Protein AF-A0A9Q9XVZ5-F1 (afdb_monomer)

Sequence (344 aa):
MHCVLFHRQALHPLDPSRLFGWQSANTTGGSEASSEPPHFSSSQLVSKFAVVENLDFLYYLSHGRPAFAFGVFLTQQLLDCSNVKLQVSLAADQAYSLGLLNFSSVCVSAACVCFCELLGVCSLKLRVDLCVLNLVLRLWTQTCEDHRDAASLRQTLVEKAGKLVSGEKRSAQELLVHLEAAVRDALEKKGVCRSSYEAAQEWALPVQFCHLHALPLSPAFPQDCARDGQWLNFLLFVQLHNYPLQQVRSLAASFCPALQSHISLAFQDLHPEQLPSGSGGSRELPLTPPPDHESPEPPRELFQVLLESQEKPSPWRFLLSEAVRQRSPALSVLAACHQVCAPT

Mean predicted aligned error: 14.7 Å

Organism: Cyprinus carpio (NCBI:txid7962)

pLDDT: mean 80.64, std 19.63, range [28.28, 98.75]

Nearest PDB structures (foldseek):
  8rtc-assembly2_B  TM=2.322E-01  e=5.252E+00  Bacillus phage phi3T
  8rsv-assembly1_A  TM=1.958E-01  e=4.422E+00  Bacillus phage phi3T

Foldseek 3Di:
DWDFDADDDDDDPDDVLQPPLLDPPPPSHDPPRDVDDDDRPDPVCCVVTGDGDDPALLVCLLVLRLVSSLVRCCVPPPPPDPDLPVSLVVLLLSLLLQLLLPLVDPSSVVSSLVNCVVSVHHCLLSVLSSVLLVLLLVVVVVPDPDPVCSVVSSVVSSVLSNCVSVLPLVSLVVSLVSSVVSLVVVCVVVVHQLQDPVVLVSLVSSQSSCVSSVHQGDLRNLLSCQQVVVVVSNVCSCVVSVHDLVSSLVSLVSHDPVLSVLVVVLSVVPPPDDPPDDDDDDDDDDDDDDDDDPDLDPLDDPVVQQVVLVVDPQSLVSLCVSCVSNVRSVSNSVSVSSVVPDDD

Radius of gyration: 32.83 Å; Cα contacts (8 Å, |Δi|>4): 329; chains: 1; bounding box: 89×82×77 Å

InterPro domains:
  IPR028103 Spatacsin [PTHR13650] (9-343)

Secondary structure (DSSP, 8-state):
-----------S---GGGSSTT-TT-TT--TT--SSPP-TT-HHHHHHH-------HHHHHHTT-HHHHHHHHIIIIITT-S-HHHHHHHHHHHHHHHHHHTTT-HHHHHHHHHHHHHTT---HHHHHHHHHHHHHHHHHHHH-S-GGGHHHHHHHHHHHHHHHHTT-HHHHHHHHHHHHHHHHHHHHHHT--TTSHHHHHHHHHHHHHHHHTTPPPP-HHHHHHHHTT-HHHHHHHHHHTT--HHHHHHHHTTS-HHHHHHHHHHTTTT----PPP-----------PPP---PPPPPPPHHHHHHHHHTSSSHHHHHHHHHHHTT-HHHHHHHHHHHHSS--

Structure (mmCIF, N/CA/C/O backbone):
data_AF-A0A9Q9XVZ5-F1
#
_entry.id   AF-A0A9Q9XVZ5-F1
#
loop_
_atom_site.group_PDB
_atom_site.id
_atom_site.type_symbol
_atom_site.label_atom_id
_atom_site.label_alt_id
_atom_site.label_comp_id
_atom_site.label_asym_id
_atom_site.label_entity_id
_atom_site.label_seq_id
_atom_site.pdbx_PDB_ins_code
_atom_site.Cartn_x
_atom_site.Cartn_y
_atom_site.Cartn_z
_atom_site.occupancy
_atom_site.B_iso_or_equiv
_atom_site.auth_seq_id
_atom_site.auth_comp_id
_atom_site.auth_asym_id
_atom_site.auth_atom_id
_atom_site.pdbx_PDB_model_num
ATOM 1 N N . MET A 1 1 ? 19.101 2.301 -29.505 1.00 34.56 1 MET A N 1
ATOM 2 C CA . MET A 1 1 ? 19.033 3.488 -30.391 1.00 34.56 1 MET A CA 1
ATOM 3 C C . MET A 1 1 ? 19.874 4.568 -29.726 1.00 34.56 1 MET A C 1
ATOM 5 O O . MET A 1 1 ? 19.654 4.806 -28.551 1.00 34.56 1 MET A O 1
ATOM 9 N N . HIS A 1 2 ? 20.879 5.133 -30.394 1.00 34.34 2 HIS A N 1
ATOM 10 C CA . HIS A 1 2 ? 21.761 6.138 -29.786 1.00 34.34 2 HIS A CA 1
ATOM 11 C C . HIS A 1 2 ? 21.202 7.539 -30.063 1.00 34.34 2 HIS A C 1
ATOM 13 O O . HIS A 1 2 ? 21.141 7.946 -31.221 1.00 34.34 2 HIS A O 1
ATOM 19 N N . CYS A 1 3 ? 20.790 8.265 -29.025 1.00 33.59 3 CYS A N 1
ATOM 20 C CA . CYS A 1 3 ? 20.497 9.696 -29.119 1.00 33.59 3 CYS A CA 1
ATOM 21 C C . CYS A 1 3 ? 21.722 10.476 -28.636 1.00 33.59 3 CYS A C 1
ATOM 23 O O . CYS A 1 3 ? 22.240 10.194 -27.563 1.00 33.59 3 CYS A O 1
ATOM 25 N N . VAL A 1 4 ? 22.188 11.443 -29.428 1.00 35.41 4 VAL A N 1
ATOM 26 C CA . VAL A 1 4 ? 23.343 12.289 -29.096 1.00 35.41 4 VAL A CA 1
ATOM 27 C C . VAL A 1 4 ? 22.848 13.721 -28.899 1.00 35.41 4 VAL A C 1
ATOM 29 O O . VAL A 1 4 ? 22.375 14.346 -29.845 1.00 35.41 4 VAL A O 1
ATOM 32 N N . LEU A 1 5 ? 22.960 14.246 -27.678 1.00 41.44 5 LEU A N 1
ATOM 33 C CA . LEU A 1 5 ? 22.705 15.652 -27.340 1.00 41.44 5 LEU A CA 1
ATOM 34 C C . LEU A 1 5 ? 24.023 16.310 -26.907 1.00 41.44 5 LEU A C 1
ATOM 36 O O . LEU A 1 5 ? 24.718 15.783 -26.043 1.00 41.44 5 LEU A O 1
ATOM 40 N N . PHE A 1 6 ? 24.366 17.462 -27.494 1.00 43.41 6 PHE A N 1
ATOM 41 C CA . PHE A 1 6 ? 25.546 18.255 -27.120 1.00 43.41 6 PHE A CA 1
ATOM 42 C C . PHE A 1 6 ? 25.147 19.451 -26.250 1.00 43.41 6 PHE A C 1
ATOM 44 O O . PHE A 1 6 ? 24.333 20.277 -26.664 1.00 43.41 6 PHE A O 1
ATOM 51 N N . HIS A 1 7 ? 25.770 19.595 -25.077 1.00 44.41 7 HIS A N 1
ATOM 52 C CA . HIS A 1 7 ? 25.641 20.779 -24.224 1.00 44.41 7 HIS A CA 1
ATOM 53 C C . HIS A 1 7 ? 26.878 21.683 -24.384 1.00 44.41 7 HIS A C 1
ATOM 55 O O . HIS A 1 7 ? 28.005 21.239 -24.170 1.00 44.41 7 HIS A O 1
ATOM 61 N N . ARG A 1 8 ? 26.698 22.958 -24.767 1.00 43.09 8 ARG A N 1
ATOM 62 C CA . ARG A 1 8 ? 27.796 23.946 -24.823 1.00 43.09 8 ARG A CA 1
ATOM 63 C C . ARG A 1 8 ? 28.115 24.443 -23.410 1.00 43.09 8 ARG A C 1
ATOM 65 O O . ARG A 1 8 ? 27.522 25.418 -22.960 1.00 43.09 8 ARG A O 1
ATOM 72 N N . GLN A 1 9 ? 29.075 23.821 -22.729 1.00 46.94 9 GLN A N 1
ATOM 73 C CA . GLN A 1 9 ? 29.712 24.440 -21.562 1.00 46.94 9 GLN A CA 1
ATOM 74 C C . GLN A 1 9 ? 30.660 25.556 -22.023 1.00 46.94 9 GLN A C 1
ATOM 76 O O . GLN A 1 9 ? 31.608 25.323 -22.770 1.00 46.94 9 GLN A O 1
ATOM 81 N N . ALA A 1 10 ? 30.384 26.787 -21.595 1.00 51.34 10 ALA A N 1
ATOM 82 C CA . ALA A 1 10 ? 31.221 27.954 -21.841 1.00 51.34 10 ALA A CA 1
ATOM 83 C C . ALA A 1 10 ? 32.251 28.110 -20.714 1.00 51.34 10 ALA A C 1
ATOM 85 O O . ALA A 1 10 ? 31.971 28.788 -19.734 1.00 51.34 10 ALA A O 1
ATOM 86 N N . LEU A 1 11 ? 33.430 27.492 -20.833 1.00 51.72 11 LEU A N 1
ATOM 87 C CA . LEU A 1 11 ? 34.546 27.717 -19.903 1.00 51.72 11 LEU A CA 1
ATOM 88 C C . LEU A 1 11 ? 35.890 27.591 -20.635 1.00 51.72 11 LEU A C 1
ATOM 90 O O . LEU A 1 11 ? 36.413 26.494 -20.757 1.00 51.72 11 LEU A O 1
ATOM 94 N N . HIS A 1 12 ? 36.391 28.710 -21.169 1.00 52.91 12 HIS A N 1
ATOM 95 C CA . HIS A 1 12 ? 37.796 29.094 -21.429 1.00 52.91 12 HIS A CA 1
ATOM 96 C C . HIS A 1 12 ? 37.781 30.432 -22.205 1.00 52.91 12 HIS A C 1
ATOM 98 O O . HIS A 1 12 ? 36.761 30.729 -22.837 1.00 52.91 12 HIS A O 1
ATOM 104 N N . PRO A 1 13 ? 38.837 31.277 -22.158 1.00 60.66 13 PRO A N 1
ATOM 105 C CA . PRO A 1 13 ? 38.887 32.472 -22.998 1.00 60.66 13 PRO A CA 1
ATOM 106 C C . PRO A 1 13 ? 38.667 32.064 -24.457 1.00 60.66 13 PRO A C 1
ATOM 108 O O . PRO A 1 13 ? 39.254 31.092 -24.933 1.00 60.66 13 PRO A O 1
ATOM 111 N N . LEU A 1 14 ? 37.741 32.760 -25.117 1.00 61.66 14 LEU A N 1
ATOM 112 C CA . LEU A 1 14 ? 37.295 32.445 -26.466 1.00 61.66 14 LEU A CA 1
ATOM 113 C C . LEU A 1 14 ? 38.500 32.550 -27.410 1.00 61.66 14 LEU A C 1
ATOM 115 O O . LEU A 1 14 ? 38.965 33.652 -27.679 1.00 61.66 14 LEU A O 1
ATOM 119 N N . ASP A 1 15 ? 39.026 31.417 -27.869 1.00 62.81 15 ASP A N 1
ATOM 120 C CA . ASP A 1 15 ? 40.126 31.373 -28.831 1.00 62.81 15 ASP A CA 1
ATOM 121 C C . ASP A 1 15 ? 39.545 31.427 -30.257 1.00 62.81 15 ASP A C 1
ATOM 123 O O . ASP A 1 15 ? 38.990 30.425 -30.729 1.00 62.81 15 ASP A O 1
ATOM 127 N N . PRO A 1 16 ? 39.618 32.579 -30.954 1.00 63.50 16 PRO A N 1
ATOM 128 C CA . PRO A 1 16 ? 39.016 32.738 -32.274 1.00 63.50 16 PRO A CA 1
ATOM 129 C C . PRO A 1 16 ? 39.698 31.871 -33.339 1.00 63.50 16 PRO A C 1
ATOM 131 O O . PRO A 1 16 ? 39.051 31.528 -34.324 1.00 63.50 16 PRO A O 1
ATOM 134 N N . SER A 1 17 ? 40.948 31.441 -33.116 1.00 64.12 17 SER A N 1
ATOM 135 C CA . SER A 1 17 ? 41.685 30.572 -34.046 1.00 64.12 17 SER A CA 1
ATOM 136 C C . SER A 1 17 ? 41.095 29.158 -34.152 1.00 64.12 17 SER A C 1
ATOM 138 O O . SER A 1 17 ? 41.354 28.436 -35.114 1.00 64.12 17 SER A O 1
ATOM 140 N N . ARG A 1 18 ? 40.258 28.759 -33.182 1.00 64.62 18 ARG A N 1
ATOM 141 C CA . ARG A 1 18 ? 39.570 27.456 -33.138 1.00 64.62 18 ARG A CA 1
ATOM 142 C C . ARG A 1 18 ? 38.124 27.510 -33.633 1.00 64.62 18 ARG A C 1
ATOM 144 O O . ARG A 1 18 ? 37.468 26.472 -33.725 1.00 64.62 18 ARG A O 1
ATOM 151 N N . LEU A 1 19 ? 37.606 28.700 -33.933 1.00 66.31 19 LEU A N 1
ATOM 152 C CA . LEU A 1 19 ? 36.254 28.886 -34.456 1.00 66.31 19 LEU A CA 1
ATOM 153 C C . LEU A 1 19 ? 36.274 28.780 -35.979 1.00 66.31 19 LEU A C 1
ATOM 155 O O . LEU A 1 19 ? 37.131 29.368 -36.623 1.00 66.31 19 LEU A O 1
ATOM 159 N N . PHE A 1 20 ? 35.318 28.056 -36.564 1.00 69.38 20 PHE A N 1
ATOM 160 C CA . PHE A 1 20 ? 35.144 27.967 -38.022 1.00 69.38 20 PHE A CA 1
ATOM 161 C C . PHE A 1 20 ? 36.396 27.505 -38.786 1.00 69.38 20 PHE A C 1
ATOM 163 O O . PHE A 1 20 ? 36.628 27.930 -39.914 1.00 69.38 20 PHE A O 1
ATOM 170 N N . GLY A 1 21 ? 37.208 26.627 -38.191 1.00 68.75 21 GLY A N 1
ATOM 171 C CA . GLY A 1 21 ? 38.411 26.082 -38.834 1.00 68.75 21 GLY A CA 1
ATOM 172 C C . GLY A 1 21 ? 38.136 25.303 -40.132 1.00 68.75 21 GLY A C 1
ATOM 173 O O . GLY A 1 21 ? 39.019 25.172 -40.969 1.00 68.75 21 GLY A O 1
ATOM 174 N N . TRP A 1 22 ? 36.890 24.863 -40.334 1.00 68.56 22 TRP A N 1
ATOM 175 C CA . TRP A 1 22 ? 36.410 24.222 -41.562 1.00 68.56 22 TRP A CA 1
ATOM 176 C C . TRP A 1 22 ? 36.137 25.202 -42.715 1.00 68.56 22 TRP A C 1
ATOM 178 O O . TRP A 1 22 ? 35.889 24.777 -43.841 1.00 68.56 22 TRP A O 1
ATOM 188 N N . GLN A 1 23 ? 36.119 26.516 -42.464 1.00 71.19 23 GLN A N 1
ATOM 189 C CA . GLN A 1 23 ? 35.910 27.514 -43.512 1.00 71.19 23 GLN A CA 1
ATOM 190 C C . GLN A 1 23 ? 37.247 27.890 -44.147 1.00 71.19 23 GLN A C 1
ATOM 192 O O . GLN A 1 23 ? 38.127 28.429 -43.485 1.00 71.19 23 GLN A O 1
ATOM 197 N N . SER A 1 24 ? 37.366 27.704 -45.462 1.00 68.81 24 SER A N 1
ATOM 198 C CA . SER A 1 24 ? 38.565 28.074 -46.231 1.00 68.81 24 SER A CA 1
ATOM 199 C C . SER A 1 24 ? 38.900 29.571 -46.186 1.00 68.81 24 SER A C 1
ATOM 201 O O . SER A 1 24 ? 40.042 29.950 -46.426 1.00 68.81 24 SER A O 1
ATOM 203 N N . ALA A 1 25 ? 37.925 30.424 -45.855 1.00 70.00 25 ALA A N 1
ATOM 204 C CA . ALA A 1 25 ? 38.109 31.864 -45.677 1.00 70.00 25 ALA A CA 1
ATOM 205 C C . ALA A 1 25 ? 38.686 32.250 -44.300 1.00 70.00 25 ALA A C 1
ATOM 207 O O . ALA A 1 25 ? 39.006 33.418 -44.080 1.00 70.00 25 ALA A O 1
ATOM 208 N N . ASN A 1 26 ? 38.812 31.305 -43.362 1.00 69.50 26 ASN A N 1
ATOM 209 C CA . ASN A 1 26 ? 39.359 31.585 -42.044 1.00 69.50 26 ASN A CA 1
ATOM 210 C C . ASN A 1 26 ? 40.893 31.574 -42.072 1.00 69.50 26 ASN A C 1
ATOM 212 O O . ASN A 1 26 ? 41.539 30.540 -41.920 1.00 69.50 26 ASN A O 1
ATOM 216 N N . THR A 1 27 ? 41.485 32.757 -42.210 1.00 68.31 27 THR A N 1
ATOM 217 C CA . THR A 1 27 ? 42.942 32.953 -42.234 1.00 68.31 27 THR A CA 1
ATOM 218 C C . THR A 1 27 ? 43.606 32.859 -40.856 1.00 68.31 27 THR A C 1
ATOM 220 O O . THR A 1 27 ? 44.818 33.028 -40.758 1.00 68.31 27 THR A O 1
ATOM 223 N N . THR A 1 28 ? 42.830 32.640 -39.788 1.00 66.56 28 THR A N 1
ATOM 224 C CA . THR A 1 28 ? 43.326 32.530 -38.402 1.00 66.56 28 THR A CA 1
ATOM 225 C C . THR A 1 28 ? 43.380 31.091 -37.881 1.00 66.56 28 THR A C 1
ATOM 227 O O . THR A 1 28 ? 43.850 30.871 -36.767 1.00 66.56 28 THR A O 1
ATOM 230 N N . GLY A 1 29 ? 42.920 30.111 -38.670 1.00 62.19 29 GLY A N 1
ATOM 231 C CA . GLY A 1 29 ? 42.895 28.697 -38.294 1.00 62.19 29 GLY A CA 1
ATOM 232 C C . GLY A 1 29 ? 44.288 28.060 -38.265 1.00 62.19 29 GLY A C 1
ATOM 233 O O . GLY A 1 29 ? 45.043 28.158 -39.231 1.00 62.19 29 GLY A O 1
ATOM 234 N N . GLY A 1 30 ? 44.635 27.388 -37.164 1.00 61.94 30 GLY A N 1
ATOM 235 C CA . GLY A 1 30 ? 45.855 26.576 -37.076 1.00 61.94 30 GLY A CA 1
ATOM 236 C C . GLY A 1 30 ? 45.782 25.315 -37.952 1.00 61.94 30 GLY A C 1
ATOM 237 O O . GLY A 1 30 ? 44.697 24.819 -38.240 1.00 61.94 30 GLY A O 1
ATOM 238 N N . SER A 1 31 ? 46.937 24.752 -38.331 1.00 57.12 31 SER A N 1
ATOM 239 C CA . SER A 1 31 ? 47.065 23.578 -39.229 1.00 57.12 31 SER A CA 1
ATOM 240 C C . SER A 1 31 ? 46.371 22.290 -38.738 1.00 57.12 31 SER A C 1
ATOM 242 O O . SER A 1 31 ? 46.321 21.310 -39.476 1.00 57.12 31 SER A O 1
ATOM 244 N N . GLU A 1 32 ? 45.852 22.277 -37.508 1.00 56.12 32 GLU A N 1
ATOM 245 C CA . GLU A 1 32 ? 45.080 21.178 -36.908 1.00 56.12 32 GLU A CA 1
ATOM 246 C C . GLU A 1 32 ? 43.553 21.335 -37.075 1.00 56.12 32 GLU A C 1
ATOM 248 O O . GLU A 1 32 ? 42.778 20.532 -36.554 1.00 56.12 32 GLU A O 1
ATOM 253 N N . ALA A 1 33 ? 43.087 22.375 -37.772 1.00 58.41 33 ALA A N 1
ATOM 254 C CA . ALA A 1 33 ? 41.669 22.600 -38.014 1.00 58.41 33 ALA A CA 1
ATOM 255 C C . ALA A 1 33 ? 41.083 21.554 -38.985 1.00 58.41 33 ALA A C 1
ATOM 257 O O . ALA A 1 33 ? 41.500 21.449 -40.136 1.00 58.41 33 ALA A O 1
ATOM 258 N N . SER A 1 34 ? 40.082 20.798 -38.518 1.00 61.09 34 SER A N 1
ATOM 259 C CA . SER A 1 34 ? 39.261 19.911 -39.357 1.00 61.09 34 SER A CA 1
ATOM 260 C C . SER A 1 34 ? 38.659 20.688 -40.531 1.00 61.09 34 SER A C 1
ATOM 262 O O . SER A 1 34 ? 38.014 21.715 -40.317 1.00 61.09 34 SER A O 1
ATOM 264 N N . SER A 1 35 ? 38.818 20.171 -41.752 1.00 66.25 35 SER A N 1
ATOM 265 C CA . SER A 1 35 ? 38.198 20.710 -42.970 1.00 66.25 35 SER A CA 1
ATOM 266 C C . SER A 1 35 ? 36.686 20.473 -43.032 1.00 66.25 35 SER A C 1
ATOM 268 O O . SER A 1 35 ? 35.997 21.104 -43.831 1.00 66.25 35 SER A O 1
ATOM 270 N N . GLU A 1 36 ? 36.158 19.584 -42.189 1.00 70.44 36 GLU A N 1
ATOM 271 C CA . GLU A 1 36 ? 34.735 19.272 -42.114 1.00 70.44 36 GLU A CA 1
ATOM 272 C C . GLU A 1 36 ? 34.077 19.997 -40.928 1.00 70.44 36 GLU A C 1
ATOM 274 O O . GLU A 1 36 ? 34.651 20.013 -39.826 1.00 70.44 36 GLU A O 1
ATOM 279 N N . PRO A 1 37 ? 32.884 20.605 -41.116 1.00 73.06 37 PRO A N 1
ATOM 280 C CA . PRO A 1 37 ? 32.140 21.191 -40.013 1.00 73.06 37 PRO A CA 1
ATOM 281 C C . PRO A 1 37 ? 31.775 20.120 -38.974 1.00 73.06 37 PRO A C 1
ATOM 283 O O . PRO A 1 37 ? 31.427 18.994 -39.333 1.00 73.06 37 PRO A O 1
ATOM 286 N N . PRO A 1 38 ? 31.794 20.455 -37.673 1.00 73.25 38 PRO A N 1
ATOM 287 C CA . PRO A 1 38 ? 31.368 19.529 -36.636 1.00 73.25 38 PRO A CA 1
ATOM 288 C C . PRO A 1 38 ? 29.900 19.144 -36.860 1.00 73.25 38 PRO A C 1
ATOM 290 O O . PRO A 1 38 ? 29.021 20.005 -36.876 1.00 73.25 38 PRO A O 1
ATOM 293 N N . HIS A 1 39 ? 29.632 17.849 -37.012 1.00 76.75 39 HIS A N 1
ATOM 294 C CA . HIS A 1 39 ? 28.283 17.302 -37.156 1.00 76.75 39 HIS A CA 1
ATOM 295 C C . HIS A 1 39 ? 28.031 16.191 -36.125 1.00 76.75 39 HIS A C 1
ATOM 297 O O . HIS A 1 39 ? 28.959 15.535 -35.653 1.00 76.75 39 HIS A O 1
ATOM 303 N N . PHE A 1 40 ? 26.758 15.964 -35.780 1.00 74.00 40 PHE A N 1
ATOM 304 C CA . PHE A 1 40 ? 26.340 15.031 -34.718 1.00 74.00 40 PHE A CA 1
ATOM 305 C C . PHE A 1 40 ? 26.661 13.558 -34.991 1.00 74.00 40 PHE A C 1
ATOM 307 O O . PHE A 1 40 ? 26.602 12.738 -34.081 1.00 74.00 40 PHE A O 1
ATOM 314 N N . SER A 1 41 ? 26.989 13.219 -36.235 1.00 78.50 41 SER A N 1
ATOM 315 C CA . SER A 1 41 ? 27.355 11.860 -36.642 1.00 78.50 41 SER A CA 1
ATOM 316 C C . SER A 1 41 ? 28.869 11.657 -36.728 1.00 78.50 41 SER A C 1
ATOM 318 O O . SER A 1 41 ? 29.300 10.589 -37.156 1.00 78.50 41 SER A O 1
ATOM 320 N N . SER A 1 42 ? 29.687 12.657 -36.373 1.00 82.44 42 SER A N 1
ATOM 321 C CA . SER A 1 42 ? 31.138 12.517 -36.477 1.00 82.44 42 SER A CA 1
ATOM 322 C C . SER A 1 42 ? 31.652 11.600 -35.366 1.00 82.44 42 SER A C 1
ATOM 324 O O . SER A 1 42 ? 31.412 11.815 -34.177 1.00 82.44 42 SER A O 1
ATOM 326 N N . SER A 1 43 ? 32.367 10.541 -35.745 1.00 80.75 43 SER A N 1
ATOM 327 C CA . SER A 1 43 ? 32.819 9.507 -34.804 1.00 80.75 43 SER A CA 1
ATOM 328 C C . SER A 1 43 ? 33.730 10.066 -33.708 1.00 80.75 43 SER A C 1
ATOM 330 O O . SER A 1 43 ? 33.646 9.634 -32.560 1.00 80.75 43 SER A O 1
ATOM 332 N N . GLN A 1 44 ? 34.556 11.061 -34.042 1.00 79.75 44 GLN A N 1
ATOM 333 C CA . GLN A 1 44 ? 35.466 11.729 -33.110 1.00 79.75 44 GLN A CA 1
ATOM 334 C C . GLN A 1 44 ? 34.739 12.609 -32.084 1.00 79.75 44 GLN A C 1
ATOM 336 O O . GLN A 1 44 ? 35.167 12.678 -30.934 1.00 79.75 44 GLN A O 1
ATOM 341 N N . LEU A 1 45 ? 33.649 13.288 -32.468 1.00 79.31 45 LEU A N 1
ATOM 342 C CA . LEU A 1 45 ? 32.879 14.098 -31.519 1.00 79.31 45 LEU A CA 1
ATOM 343 C C . LEU A 1 45 ? 31.933 13.223 -30.701 1.00 79.31 45 LEU A C 1
ATOM 345 O O . LEU A 1 45 ? 31.796 13.446 -29.503 1.00 79.31 45 LEU A O 1
ATOM 349 N N . VAL A 1 46 ? 31.328 12.206 -31.317 1.00 79.69 46 VAL A N 1
ATOM 350 C CA . VAL A 1 46 ? 30.476 11.244 -30.612 1.00 79.69 46 VAL A CA 1
ATOM 351 C C . VAL A 1 46 ? 31.284 10.493 -29.554 1.00 79.69 46 VAL A C 1
ATOM 353 O O . VAL A 1 46 ? 30.869 10.437 -28.406 1.00 79.69 46 VAL A O 1
ATOM 356 N N . SER A 1 47 ? 32.478 9.990 -29.872 1.00 80.75 47 SER A N 1
ATOM 357 C CA . SER A 1 47 ? 33.295 9.274 -28.880 1.00 80.75 47 SER A CA 1
ATOM 358 C C . SER A 1 47 ? 33.761 10.157 -27.718 1.00 80.75 47 SER A C 1
ATOM 360 O O . SER A 1 47 ? 33.916 9.670 -26.601 1.00 80.75 47 SER A O 1
ATOM 362 N N . LYS A 1 48 ? 33.986 11.451 -27.970 1.00 80.25 48 LYS A N 1
ATOM 363 C CA . LYS A 1 48 ? 34.550 12.378 -26.985 1.00 80.25 48 LYS A CA 1
ATOM 364 C C . LYS A 1 48 ? 33.496 13.105 -26.151 1.00 80.25 48 LYS A C 1
ATOM 366 O O . LYS A 1 48 ? 33.789 13.514 -25.031 1.00 80.25 48 LYS A O 1
ATOM 371 N N . PHE A 1 49 ? 32.300 13.296 -26.697 1.00 78.12 49 PHE A N 1
ATOM 372 C CA . PHE A 1 49 ? 31.297 14.188 -26.122 1.00 78.12 49 PHE A CA 1
ATOM 373 C C . PHE A 1 49 ? 29.866 13.640 -26.165 1.00 78.12 49 PHE A C 1
ATOM 375 O O . PHE A 1 49 ? 28.974 14.304 -25.636 1.00 78.12 49 PHE A O 1
ATOM 382 N N . ALA A 1 50 ? 29.599 12.483 -26.788 1.00 73.62 50 ALA A N 1
ATOM 383 C CA . ALA A 1 50 ? 28.246 11.942 -26.759 1.00 73.62 50 ALA A CA 1
ATOM 384 C C . ALA A 1 50 ? 27.880 11.497 -25.347 1.00 73.62 50 ALA A C 1
ATOM 386 O O . ALA A 1 50 ? 28.577 10.708 -24.711 1.00 73.62 50 ALA A O 1
ATOM 387 N N . VAL A 1 51 ? 26.720 11.961 -24.900 1.00 69.12 51 VAL A N 1
ATOM 388 C CA . VAL A 1 51 ? 26.021 11.353 -23.777 1.00 69.12 51 VAL A CA 1
ATOM 389 C C . VAL A 1 51 ? 25.429 10.040 -24.280 1.00 69.12 51 VAL A C 1
ATOM 391 O O . VAL A 1 51 ? 24.597 10.037 -25.185 1.00 69.12 51 VAL A O 1
ATOM 394 N N . VAL A 1 52 ? 25.894 8.919 -23.732 1.00 68.38 52 VAL A N 1
ATOM 395 C CA . VAL A 1 52 ? 25.334 7.598 -24.033 1.00 68.38 52 VAL A CA 1
ATOM 396 C C . VAL A 1 52 ? 24.241 7.313 -23.012 1.00 68.38 52 VAL A C 1
ATOM 398 O O . VAL A 1 52 ? 24.530 6.973 -21.868 1.00 68.38 52 VAL A O 1
ATOM 401 N N . GLU A 1 53 ? 22.984 7.466 -23.424 1.00 70.00 53 GLU A N 1
ATOM 402 C CA . GLU A 1 53 ? 21.841 7.002 -22.637 1.00 70.00 53 GLU A CA 1
ATOM 403 C C . GLU A 1 53 ? 21.469 5.576 -23.047 1.00 70.00 53 GLU A C 1
ATOM 405 O O . GLU A 1 53 ? 21.255 5.277 -24.227 1.00 70.00 53 GLU A O 1
ATOM 410 N N . ASN A 1 54 ? 21.376 4.686 -22.060 1.00 76.06 54 ASN A N 1
ATOM 411 C CA . ASN A 1 54 ? 20.842 3.347 -22.265 1.00 76.06 54 ASN A CA 1
ATOM 412 C C . ASN A 1 54 ? 19.313 3.440 -22.322 1.00 76.06 54 ASN A C 1
ATOM 414 O O . ASN A 1 54 ? 18.659 3.620 -21.299 1.00 76.06 54 ASN A O 1
ATOM 418 N N . LEU A 1 55 ? 18.748 3.332 -23.528 1.00 87.88 55 LEU A N 1
ATOM 419 C CA . LEU A 1 55 ? 17.298 3.331 -23.762 1.00 87.88 55 LEU A CA 1
ATOM 420 C C . LEU A 1 55 ? 16.679 1.965 -23.418 1.00 87.88 55 LEU A C 1
ATOM 422 O O . LEU A 1 55 ? 16.157 1.266 -24.293 1.00 87.88 55 LEU A O 1
ATOM 426 N N . ASP A 1 56 ? 16.796 1.572 -22.154 1.00 92.31 56 ASP A N 1
ATOM 427 C CA . ASP A 1 56 ? 16.136 0.396 -21.598 1.00 92.31 56 ASP A CA 1
ATOM 428 C C . ASP A 1 56 ? 14.681 0.708 -21.208 1.00 92.31 56 ASP A C 1
ATOM 430 O O . ASP A 1 56 ? 14.182 1.825 -21.368 1.00 92.31 56 ASP A O 1
ATOM 434 N N . PHE A 1 57 ? 13.950 -0.291 -20.713 1.00 95.88 57 PHE A N 1
ATOM 435 C CA . PHE A 1 57 ? 12.558 -0.074 -20.327 1.00 95.88 57 PHE A CA 1
ATOM 436 C C . PHE A 1 57 ? 12.425 0.910 -19.147 1.00 95.88 57 PHE A C 1
ATOM 438 O O . PHE A 1 57 ? 11.445 1.656 -19.095 1.00 95.88 57 PHE A O 1
ATOM 445 N N . LEU A 1 58 ? 13.410 0.971 -18.239 1.00 96.56 58 LEU A N 1
ATOM 446 C CA . LEU A 1 58 ? 13.405 1.869 -17.080 1.00 96.56 58 LEU A CA 1
ATOM 447 C C . LEU A 1 58 ? 13.493 3.337 -17.499 1.00 96.56 58 LEU A C 1
ATOM 449 O O . LEU A 1 58 ? 12.781 4.172 -16.936 1.00 96.56 58 LEU A O 1
ATOM 453 N N . TYR A 1 59 ? 14.273 3.645 -18.537 1.00 95.56 59 TYR A N 1
ATOM 454 C CA . TYR A 1 59 ? 14.299 4.968 -19.153 1.00 95.56 59 TYR A CA 1
ATOM 455 C C . TYR A 1 59 ? 12.890 5.415 -19.565 1.00 95.56 59 TYR A C 1
ATOM 457 O O . TYR A 1 59 ? 12.417 6.479 -19.158 1.00 95.56 59 TYR A O 1
ATOM 465 N N . TYR A 1 60 ? 12.164 4.574 -20.305 1.00 97.44 60 TYR A N 1
ATOM 466 C CA . TYR A 1 60 ? 10.816 4.911 -20.765 1.00 97.44 60 TYR A CA 1
ATOM 467 C C . TYR A 1 60 ? 9.814 5.038 -19.610 1.00 97.44 60 TYR A C 1
ATOM 469 O O . TYR A 1 60 ? 8.951 5.921 -19.650 1.00 97.44 60 TYR A O 1
ATOM 477 N N . LEU A 1 61 ? 9.943 4.225 -18.557 1.00 97.94 61 LEU A N 1
ATOM 478 C CA . LEU A 1 61 ? 9.134 4.376 -17.341 1.00 97.94 61 LEU A CA 1
ATOM 479 C C . LEU A 1 61 ? 9.405 5.701 -16.628 1.00 97.94 61 LEU A C 1
ATOM 481 O O . LEU A 1 61 ? 8.456 6.395 -16.256 1.00 97.94 61 LEU A O 1
ATOM 485 N N . SER A 1 62 ? 10.673 6.106 -16.519 1.00 96.81 62 SER A N 1
ATOM 486 C CA . SER A 1 62 ? 11.064 7.388 -15.917 1.00 96.81 62 SER A CA 1
ATOM 487 C C . SER A 1 62 ? 10.511 8.599 -16.682 1.00 96.81 62 SER A C 1
ATOM 489 O O . SER A 1 62 ? 10.445 9.705 -16.151 1.00 96.81 62 SER A O 1
ATOM 491 N N . HIS A 1 63 ? 10.093 8.397 -17.933 1.00 96.00 63 HIS A N 1
ATOM 492 C CA . HIS A 1 63 ? 9.507 9.415 -18.806 1.00 96.00 63 HIS A CA 1
ATOM 493 C C . HIS A 1 63 ? 7.989 9.258 -18.985 1.00 96.00 63 HIS A C 1
ATOM 495 O O . HIS A 1 63 ? 7.398 9.908 -19.848 1.00 96.00 63 HIS A O 1
ATOM 501 N N . GLY A 1 64 ? 7.337 8.405 -18.188 1.00 97.38 64 GLY A N 1
ATOM 502 C CA . GLY A 1 64 ? 5.883 8.246 -18.221 1.00 97.38 64 GLY A CA 1
ATOM 503 C C . GLY A 1 64 ? 5.361 7.475 -19.439 1.00 97.38 64 GLY A C 1
ATOM 504 O O . GLY A 1 64 ? 4.226 7.692 -19.859 1.00 97.38 64 GLY A O 1
ATOM 505 N N . ARG A 1 65 ? 6.177 6.605 -20.052 1.00 97.69 65 ARG A N 1
ATOM 506 C CA . ARG A 1 65 ? 5.863 5.902 -21.309 1.00 97.69 65 ARG A CA 1
ATOM 507 C C . ARG A 1 65 ? 5.783 4.376 -21.120 1.00 97.69 65 ARG A C 1
ATOM 509 O O . ARG A 1 65 ? 6.650 3.656 -21.620 1.00 97.69 65 ARG A O 1
ATOM 516 N N . PRO A 1 66 ? 4.738 3.847 -20.455 1.00 97.81 66 PRO A N 1
ATOM 517 C CA . PRO A 1 66 ? 4.647 2.424 -20.112 1.00 97.81 66 PRO A CA 1
ATOM 518 C C . PRO A 1 66 ? 4.527 1.497 -21.328 1.00 97.81 66 PRO A C 1
ATOM 520 O O . PRO A 1 66 ? 5.122 0.426 -21.335 1.00 97.81 66 PRO A O 1
ATOM 523 N N . ALA A 1 67 ? 3.829 1.911 -22.390 1.00 97.25 67 ALA A N 1
ATOM 524 C CA . ALA A 1 67 ? 3.700 1.100 -23.606 1.00 97.25 67 ALA A CA 1
ATOM 525 C C . ALA A 1 67 ? 5.041 0.932 -24.347 1.00 97.25 67 ALA A C 1
ATOM 527 O O . ALA A 1 67 ? 5.364 -0.161 -24.811 1.00 97.25 67 ALA A O 1
ATOM 528 N N . PHE A 1 68 ? 5.848 1.999 -24.414 1.00 96.69 68 PHE A N 1
ATOM 529 C CA . PHE A 1 68 ? 7.199 1.931 -24.980 1.00 96.69 68 PHE A CA 1
ATOM 530 C C . PHE A 1 68 ? 8.117 1.079 -24.106 1.00 96.69 68 PHE A C 1
ATOM 532 O O . PHE A 1 68 ? 8.817 0.223 -24.638 1.00 96.69 68 PHE A O 1
ATOM 539 N N . ALA A 1 69 ? 8.065 1.263 -22.782 1.00 97.69 69 ALA A N 1
ATOM 540 C CA . ALA A 1 69 ? 8.798 0.429 -21.835 1.00 97.69 69 ALA A CA 1
ATOM 541 C C . ALA A 1 69 ? 8.465 -1.058 -22.024 1.00 97.69 69 ALA A C 1
ATOM 543 O O . ALA A 1 69 ? 9.368 -1.882 -22.121 1.00 97.69 69 ALA A O 1
ATOM 544 N N . PHE A 1 70 ? 7.180 -1.396 -22.155 1.00 97.50 70 PHE A N 1
ATOM 545 C CA . PHE A 1 70 ? 6.730 -2.764 -22.391 1.00 97.50 70 PHE A CA 1
ATOM 546 C C . PHE A 1 70 ? 7.255 -3.331 -23.714 1.00 97.50 70 PHE A C 1
ATOM 548 O O . PHE A 1 70 ? 7.853 -4.402 -23.719 1.00 97.50 70 PHE A O 1
ATOM 555 N N . GLY A 1 71 ? 7.127 -2.600 -24.827 1.00 96.38 71 GLY A N 1
ATOM 556 C CA . GLY A 1 71 ? 7.664 -3.044 -26.120 1.00 96.38 71 GLY A CA 1
ATOM 557 C C . GLY A 1 71 ? 9.186 -3.245 -26.108 1.00 96.38 71 GLY A C 1
ATOM 558 O O . GLY A 1 71 ? 9.699 -4.217 -26.665 1.00 96.38 71 GLY A O 1
ATOM 559 N N . VAL A 1 72 ? 9.912 -2.359 -25.426 1.00 94.62 72 VAL A N 1
ATOM 560 C CA . VAL A 1 72 ? 11.367 -2.450 -25.230 1.00 94.62 72 VAL A CA 1
ATOM 561 C C . VAL A 1 72 ? 11.731 -3.654 -24.365 1.00 94.62 72 VAL A C 1
ATOM 563 O O . VAL A 1 72 ? 12.629 -4.405 -24.728 1.00 94.62 72 VAL A O 1
ATOM 566 N N . PHE A 1 73 ? 11.005 -3.896 -23.274 1.00 95.44 73 PHE A N 1
ATOM 567 C CA . PHE A 1 73 ? 11.201 -5.069 -22.424 1.00 95.44 73 PHE A CA 1
ATOM 568 C C . PHE A 1 73 ? 10.974 -6.377 -23.197 1.00 95.44 73 PHE A C 1
ATOM 570 O O . PHE A 1 73 ? 11.828 -7.264 -23.167 1.00 95.44 73 PHE A O 1
ATOM 577 N N . LEU A 1 74 ? 9.880 -6.470 -23.963 1.00 93.62 74 LEU A N 1
ATOM 578 C CA . LEU A 1 74 ? 9.595 -7.636 -24.803 1.00 93.62 74 LEU A CA 1
ATOM 579 C C . LEU A 1 74 ? 10.739 -7.913 -25.790 1.00 93.62 74 LEU A C 1
ATOM 581 O O . LEU A 1 74 ? 11.218 -9.039 -25.895 1.00 93.62 74 LEU A O 1
ATOM 585 N N . THR A 1 75 ? 11.184 -6.877 -26.504 1.00 91.88 75 THR A N 1
ATOM 586 C CA . THR A 1 75 ? 12.159 -7.021 -27.595 1.00 91.88 75 THR A CA 1
ATOM 587 C C . THR A 1 75 ? 13.598 -7.187 -27.115 1.00 91.88 75 THR A C 1
ATOM 589 O O . THR A 1 75 ? 14.357 -7.919 -27.736 1.00 91.88 75 THR A O 1
ATOM 592 N N . GLN A 1 76 ? 13.996 -6.536 -26.022 1.00 88.62 76 GLN A N 1
ATOM 593 C CA . GLN A 1 76 ? 15.384 -6.564 -25.552 1.00 88.62 76 GLN A CA 1
ATOM 594 C C . GLN A 1 76 ? 15.645 -7.632 -24.490 1.00 88.62 76 GLN A C 1
ATOM 596 O O . GLN A 1 76 ? 16.762 -8.131 -24.408 1.00 88.62 76 GLN A O 1
ATOM 601 N N . GLN A 1 77 ? 14.654 -7.954 -23.652 1.00 86.06 77 GLN A N 1
ATOM 602 C CA . GLN A 1 77 ? 14.867 -8.804 -22.475 1.00 86.06 77 GLN A CA 1
ATOM 603 C C . GLN A 1 77 ? 14.116 -10.135 -22.529 1.00 86.06 77 GLN A C 1
ATOM 605 O O . GLN A 1 77 ? 14.538 -11.072 -21.855 1.00 86.06 77 GLN A O 1
ATOM 610 N N . LEU A 1 78 ? 13.041 -10.255 -23.321 1.00 86.38 78 LEU A N 1
ATOM 611 C CA . LEU A 1 78 ? 12.251 -11.492 -23.394 1.00 86.38 78 LEU A CA 1
ATOM 612 C C . LEU A 1 78 ? 12.470 -12.341 -24.648 1.00 86.38 78 LEU A C 1
ATOM 614 O O . LEU A 1 78 ? 12.350 -13.558 -24.529 1.00 86.38 78 LEU A O 1
ATOM 618 N N . LEU A 1 79 ? 12.796 -11.756 -25.809 1.00 84.38 79 LEU A N 1
ATOM 619 C CA . LEU A 1 79 ? 12.916 -12.505 -27.075 1.00 84.38 79 LEU A CA 1
ATOM 620 C C . LEU A 1 79 ? 13.882 -13.701 -27.000 1.00 84.38 79 LEU A C 1
ATOM 622 O O . LEU A 1 79 ? 13.549 -14.768 -27.506 1.00 84.38 79 LEU A O 1
ATOM 626 N N . ASP A 1 80 ? 15.012 -13.551 -26.306 1.00 80.31 80 ASP A N 1
ATOM 627 C CA . ASP A 1 80 ? 16.045 -14.592 -26.184 1.00 80.31 80 ASP A CA 1
ATOM 628 C C . ASP A 1 80 ? 16.153 -15.164 -24.755 1.00 80.31 80 ASP A C 1
ATOM 630 O O . ASP A 1 80 ? 17.169 -15.743 -24.363 1.00 80.31 80 ASP A O 1
ATOM 634 N N . CYS A 1 81 ? 15.115 -14.984 -23.930 1.00 85.94 81 CYS A N 1
ATOM 635 C CA . CYS A 1 81 ? 15.168 -15.381 -22.527 1.00 85.94 81 CYS A CA 1
ATOM 636 C C . CYS A 1 81 ? 14.787 -16.848 -22.296 1.00 85.94 81 CYS A C 1
ATOM 638 O O . CYS A 1 81 ? 13.700 -17.295 -22.657 1.00 85.94 81 CYS A O 1
ATOM 640 N N . SER A 1 82 ? 15.631 -17.575 -21.560 1.00 85.62 82 SER A N 1
ATOM 641 C CA . SER A 1 82 ? 15.342 -18.945 -21.116 1.00 85.62 82 SER A CA 1
ATOM 642 C C . SER A 1 82 ? 14.350 -19.027 -19.947 1.00 85.62 82 SER A C 1
ATOM 644 O O . SER A 1 82 ? 13.649 -20.028 -19.809 1.00 85.62 82 SER A O 1
ATOM 646 N N . ASN A 1 83 ? 14.261 -17.991 -19.102 1.00 91.19 83 ASN A N 1
ATOM 647 C CA . ASN A 1 83 ? 13.380 -17.955 -17.933 1.00 91.19 83 ASN A CA 1
ATOM 648 C C . ASN A 1 83 ? 12.555 -16.662 -17.881 1.00 91.19 83 ASN A C 1
ATOM 650 O O . ASN A 1 83 ? 12.848 -15.728 -17.132 1.00 91.19 83 ASN A O 1
ATOM 654 N N . VAL A 1 84 ? 11.473 -16.655 -18.659 1.00 92.25 84 VAL A N 1
ATOM 655 C CA . VAL A 1 84 ? 10.522 -15.538 -18.756 1.00 92.25 84 VAL A CA 1
ATOM 656 C C . VAL A 1 84 ? 9.972 -15.129 -17.388 1.00 92.25 84 VAL A C 1
ATOM 658 O O . VAL A 1 84 ? 9.875 -13.941 -17.101 1.00 92.25 84 VAL A O 1
ATOM 661 N N . LYS A 1 85 ? 9.650 -16.092 -16.512 1.00 92.31 85 LYS A N 1
ATOM 662 C CA . LYS A 1 85 ? 9.067 -15.798 -15.191 1.00 92.31 85 LYS A CA 1
ATOM 663 C C . LYS A 1 85 ? 10.016 -14.979 -14.318 1.00 92.31 85 LYS A C 1
ATOM 665 O O . LYS A 1 85 ? 9.579 -14.011 -13.705 1.00 92.31 85 LYS A O 1
ATOM 670 N N . LEU A 1 86 ? 11.296 -15.353 -14.294 1.00 93.69 86 LEU A N 1
ATOM 671 C CA . LEU A 1 86 ? 12.320 -14.633 -13.537 1.00 93.69 86 LEU A CA 1
ATOM 672 C C . LEU A 1 86 ? 12.554 -13.223 -14.096 1.00 93.69 86 LEU A C 1
ATOM 674 O O . LEU A 1 86 ? 12.713 -12.280 -13.328 1.00 93.69 86 LEU A O 1
ATOM 678 N N . GLN A 1 87 ? 12.558 -13.062 -15.423 1.00 94.88 87 GLN A N 1
ATOM 679 C CA . GLN A 1 87 ? 12.722 -11.734 -16.023 1.00 94.88 87 GLN A CA 1
ATOM 680 C C . GLN A 1 87 ? 11.526 -10.827 -15.753 1.00 94.88 87 GLN A C 1
ATOM 682 O O . GLN A 1 87 ? 11.706 -9.658 -15.428 1.00 94.88 87 GLN A O 1
ATOM 687 N N . VAL A 1 88 ? 10.307 -11.365 -15.829 1.00 96.19 88 VAL A N 1
ATOM 688 C CA . VAL A 1 88 ? 9.093 -10.615 -15.492 1.00 96.19 88 VAL A CA 1
ATOM 689 C C . VAL A 1 88 ? 9.108 -10.182 -14.026 1.00 96.19 88 VAL A C 1
ATOM 691 O O . VAL A 1 88 ? 8.803 -9.025 -13.747 1.00 96.19 88 VAL A O 1
ATOM 694 N N . SER A 1 89 ? 9.505 -11.058 -13.092 1.00 95.56 89 SER A N 1
ATOM 695 C CA . SER A 1 89 ? 9.605 -10.674 -11.678 1.00 95.56 89 SER A CA 1
ATOM 696 C C . SER A 1 89 ? 10.673 -9.606 -11.452 1.00 95.56 89 SER A C 1
ATOM 698 O O . SER A 1 89 ? 10.402 -8.618 -10.781 1.00 95.56 89 SER A O 1
ATOM 700 N N . LEU A 1 90 ? 11.853 -9.748 -12.068 1.00 96.12 90 LEU A N 1
ATOM 701 C CA . LEU A 1 90 ? 12.928 -8.761 -11.955 1.00 96.12 90 LEU A CA 1
ATOM 702 C C . LEU A 1 90 ? 12.499 -7.393 -12.501 1.00 96.12 90 LEU A C 1
ATOM 704 O O . LEU A 1 90 ? 12.719 -6.374 -11.851 1.00 96.12 90 LEU A O 1
ATOM 708 N N . ALA A 1 91 ? 11.857 -7.362 -13.670 1.00 97.06 91 ALA A N 1
ATOM 709 C CA . ALA A 1 91 ? 11.372 -6.123 -14.266 1.00 97.06 91 ALA A CA 1
ATOM 710 C C . ALA A 1 91 ? 10.268 -5.470 -13.422 1.00 97.06 91 ALA A C 1
ATOM 712 O O . ALA A 1 91 ? 10.248 -4.246 -13.280 1.00 97.06 91 ALA A O 1
ATOM 713 N N . ALA A 1 92 ? 9.381 -6.271 -12.825 1.00 97.94 92 ALA A N 1
ATOM 714 C CA . ALA A 1 92 ? 8.371 -5.781 -11.894 1.00 97.94 92 ALA A CA 1
ATOM 715 C C . ALA A 1 92 ? 9.000 -5.206 -10.612 1.00 97.94 92 ALA A C 1
ATOM 717 O O . ALA A 1 92 ? 8.591 -4.130 -10.179 1.00 97.94 92 ALA A O 1
ATOM 718 N N . ASP A 1 93 ? 10.028 -5.850 -10.050 1.00 97.75 93 ASP A N 1
ATOM 719 C CA . ASP A 1 93 ? 10.760 -5.348 -8.879 1.00 97.75 93 ASP A CA 1
ATOM 720 C C . ASP A 1 93 ? 11.496 -4.034 -9.190 1.00 97.75 93 ASP A C 1
ATOM 722 O O . ASP A 1 93 ? 11.472 -3.086 -8.399 1.00 97.75 93 ASP A O 1
ATOM 726 N N . GLN A 1 94 ? 12.104 -3.934 -10.376 1.00 97.94 94 GLN A N 1
ATOM 727 C CA . GLN A 1 94 ? 12.754 -2.708 -10.844 1.00 97.94 94 GLN A CA 1
ATOM 728 C C . GLN A 1 94 ? 11.742 -1.576 -11.074 1.00 97.94 94 GLN A C 1
ATOM 730 O O . GLN A 1 94 ? 11.990 -0.442 -10.663 1.00 97.94 94 GLN A O 1
ATOM 735 N N . ALA A 1 95 ? 10.583 -1.872 -11.669 1.00 98.25 95 ALA A N 1
ATOM 736 C CA . ALA A 1 95 ? 9.502 -0.903 -11.842 1.00 98.25 95 ALA A CA 1
ATOM 737 C C . ALA A 1 95 ? 8.903 -0.465 -10.496 1.00 98.25 95 ALA A C 1
ATOM 739 O O . ALA A 1 95 ? 8.642 0.722 -10.297 1.00 98.25 95 ALA A O 1
ATOM 740 N N . TYR A 1 96 ? 8.740 -1.394 -9.549 1.00 98.50 96 TYR A N 1
ATOM 741 C CA . TYR A 1 96 ? 8.330 -1.092 -8.180 1.00 98.50 96 TYR A CA 1
ATOM 742 C C . TYR A 1 96 ? 9.324 -0.134 -7.512 1.00 98.50 96 TYR A C 1
ATOM 744 O O . TYR A 1 96 ? 8.915 0.913 -7.012 1.00 98.50 96 TYR A O 1
ATOM 752 N N . SER A 1 97 ? 10.627 -0.428 -7.580 1.00 98.38 97 SER A N 1
ATOM 753 C CA . SER A 1 97 ? 11.678 0.443 -7.042 1.00 98.38 97 SER A CA 1
ATOM 754 C C . SER A 1 97 ? 11.664 1.834 -7.683 1.00 98.38 97 SER A C 1
ATOM 756 O O . SER A 1 97 ? 11.631 2.840 -6.972 1.00 98.38 97 SER A O 1
ATOM 758 N N . LEU A 1 98 ? 11.620 1.906 -9.018 1.00 98.44 98 LEU A N 1
ATOM 759 C CA . LEU A 1 98 ? 11.598 3.168 -9.756 1.00 98.44 98 LEU A CA 1
ATOM 760 C C . LEU A 1 98 ? 10.380 4.020 -9.385 1.00 98.44 98 LEU A C 1
ATOM 762 O O . LEU A 1 98 ? 10.527 5.217 -9.125 1.00 98.44 98 LEU A O 1
ATOM 766 N N . GLY A 1 99 ? 9.194 3.408 -9.342 1.00 98.06 99 GLY A N 1
ATOM 767 C CA . GLY A 1 99 ? 7.953 4.080 -8.975 1.00 98.06 99 GLY A CA 1
ATOM 768 C C . GLY A 1 99 ? 8.009 4.630 -7.554 1.00 98.06 99 GLY A C 1
ATOM 769 O O . GLY A 1 99 ? 7.668 5.789 -7.333 1.00 98.06 99 GLY A O 1
ATOM 770 N N . LEU A 1 100 ? 8.509 3.840 -6.603 1.00 97.31 100 LEU A N 1
ATOM 771 C CA . LEU A 1 100 ? 8.552 4.229 -5.198 1.00 97.31 100 LEU A CA 1
ATOM 772 C C . LEU A 1 100 ? 9.581 5.329 -4.907 1.00 97.31 100 LEU A C 1
ATOM 774 O 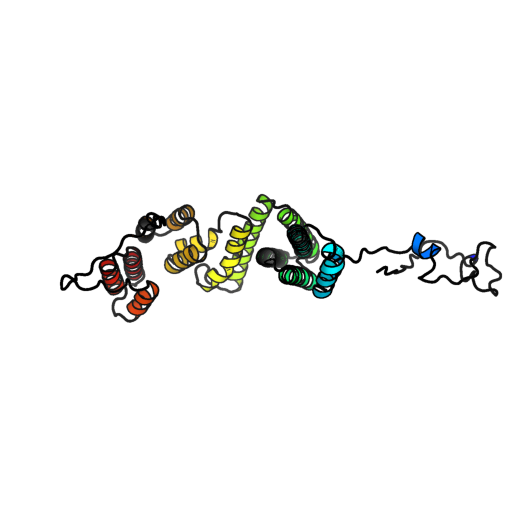O . LEU A 1 100 ? 9.293 6.267 -4.167 1.00 97.31 100 LEU A O 1
ATOM 778 N N . LEU A 1 101 ? 10.754 5.274 -5.539 1.00 97.50 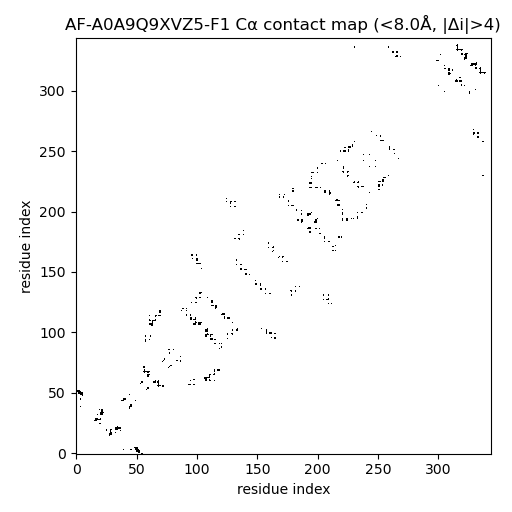101 LEU A N 1
ATOM 779 C CA . LEU A 1 101 ? 11.774 6.324 -5.423 1.00 97.50 101 LEU A CA 1
ATOM 780 C C . LEU A 1 101 ? 11.348 7.637 -6.104 1.00 97.50 101 LEU A C 1
ATOM 782 O O . LEU A 1 101 ? 11.859 8.704 -5.768 1.00 97.50 101 LEU A O 1
ATOM 786 N N . ASN A 1 102 ? 10.377 7.572 -7.020 1.00 97.31 102 ASN A N 1
ATOM 787 C CA . ASN A 1 102 ? 9.806 8.718 -7.726 1.00 97.31 102 ASN A CA 1
ATOM 788 C C . ASN A 1 102 ? 8.322 8.937 -7.387 1.00 97.31 102 ASN A C 1
ATOM 790 O O . ASN A 1 102 ? 7.584 9.483 -8.210 1.00 97.31 102 ASN A O 1
ATOM 794 N N . PHE A 1 103 ? 7.881 8.558 -6.180 1.00 97.31 103 PHE A N 1
ATOM 795 C CA . PHE A 1 103 ? 6.461 8.546 -5.792 1.00 97.31 103 PHE A CA 1
ATOM 796 C C . PHE A 1 103 ? 5.740 9.897 -5.938 1.00 97.31 103 PHE A C 1
ATOM 798 O O . PHE A 1 103 ? 4.518 9.940 -6.082 1.00 97.31 103 PHE A O 1
ATOM 805 N N . SER A 1 104 ? 6.487 11.007 -5.891 1.00 94.56 104 SER A N 1
ATOM 806 C CA . SER A 1 104 ? 5.963 12.364 -6.071 1.00 94.56 104 SER A CA 1
ATOM 807 C C . SER A 1 104 ? 5.643 12.701 -7.532 1.00 94.56 104 SER A C 1
ATOM 809 O O . SER A 1 104 ? 4.921 13.655 -7.804 1.00 94.56 104 SER A O 1
ATOM 811 N N . SER A 1 105 ? 6.199 11.953 -8.489 1.00 96.56 105 SER A N 1
ATOM 812 C CA . SER A 1 105 ? 5.899 12.099 -9.911 1.00 96.56 105 SER A CA 1
ATOM 813 C C . SER A 1 105 ? 4.744 11.180 -10.287 1.00 96.56 105 SER A C 1
ATOM 815 O O . SER A 1 105 ? 4.910 9.964 -10.424 1.00 96.56 105 SER A O 1
ATOM 817 N N . VAL A 1 106 ? 3.562 11.768 -10.490 1.00 96.31 106 VAL A N 1
ATOM 818 C CA . VAL A 1 106 ? 2.349 11.029 -10.876 1.00 96.31 106 VAL A CA 1
ATOM 819 C C . VAL A 1 106 ? 2.550 10.298 -12.205 1.00 96.31 106 VAL A C 1
ATOM 821 O O . VAL A 1 106 ? 2.149 9.144 -12.328 1.00 96.31 106 VAL A O 1
ATOM 824 N N . CYS A 1 107 ? 3.231 10.921 -13.175 1.00 97.81 107 CYS A N 1
ATOM 825 C CA . CYS A 1 107 ? 3.500 10.317 -14.482 1.00 97.81 107 CYS A CA 1
ATOM 826 C C . CYS A 1 107 ? 4.371 9.057 -14.376 1.00 97.81 107 CYS A C 1
ATOM 828 O O . CYS A 1 107 ? 4.047 8.039 -14.984 1.00 97.81 107 CYS A O 1
ATOM 830 N N . VAL A 1 108 ? 5.456 9.107 -13.592 1.00 98.31 108 VAL A N 1
ATOM 831 C CA . VAL A 1 108 ? 6.361 7.956 -13.406 1.00 98.31 108 VAL A CA 1
ATOM 832 C C . VAL A 1 108 ? 5.668 6.860 -12.604 1.00 98.31 108 VAL A C 1
ATOM 834 O O . VAL A 1 108 ? 5.701 5.695 -12.994 1.00 98.31 108 VAL A O 1
ATOM 837 N N . SER A 1 109 ? 4.976 7.235 -11.529 1.00 97.88 109 SER A N 1
ATOM 838 C CA . SER A 1 109 ? 4.226 6.308 -10.680 1.00 97.88 109 SER A CA 1
ATOM 839 C C . SER A 1 109 ? 3.146 5.561 -11.471 1.00 97.88 109 SER A C 1
ATOM 841 O O . SER A 1 109 ? 3.081 4.334 -11.429 1.00 97.88 109 SER A O 1
ATOM 843 N N . ALA A 1 110 ? 2.343 6.285 -12.258 1.00 98.19 110 ALA A N 1
ATOM 844 C CA . ALA A 1 110 ? 1.313 5.700 -13.112 1.00 98.19 110 ALA A CA 1
ATOM 845 C C . ALA A 1 110 ? 1.909 4.807 -14.209 1.00 98.19 110 ALA A C 1
ATOM 847 O O . ALA A 1 110 ? 1.360 3.743 -14.491 1.00 98.19 110 ALA A O 1
ATOM 848 N N . ALA A 1 111 ? 3.045 5.197 -14.799 1.00 98.62 111 ALA A N 1
ATOM 849 C CA . ALA A 1 111 ? 3.738 4.366 -15.775 1.00 98.62 111 ALA A CA 1
ATOM 850 C C . ALA A 1 111 ? 4.256 3.062 -15.158 1.00 98.62 111 ALA A C 1
ATOM 852 O O . ALA A 1 111 ? 4.061 2.008 -15.753 1.00 98.62 111 ALA A O 1
ATOM 853 N N . CYS A 1 112 ? 4.846 3.101 -13.961 1.00 98.75 112 CYS A N 1
ATOM 854 C CA . CYS A 1 112 ? 5.312 1.896 -13.268 1.00 98.75 112 CYS A CA 1
ATOM 855 C C . CYS A 1 112 ? 4.144 0.962 -12.915 1.00 98.75 112 CYS A C 1
ATOM 857 O O . CYS A 1 112 ? 4.222 -0.235 -13.173 1.00 98.75 112 CYS A O 1
ATOM 859 N N . VAL A 1 113 ? 3.029 1.509 -12.412 1.00 98.62 113 VAL A N 1
ATOM 860 C CA . VAL A 1 113 ? 1.798 0.739 -12.153 1.00 98.62 113 VAL A CA 1
ATOM 861 C C . VAL A 1 113 ? 1.272 0.097 -13.438 1.00 98.62 113 VAL A C 1
ATOM 863 O O . VAL A 1 113 ? 1.049 -1.109 -13.468 1.00 98.62 113 VAL A O 1
ATOM 866 N N . CYS A 1 114 ? 1.117 0.876 -14.512 1.00 98.56 114 CYS A N 1
ATOM 867 C CA . CYS A 1 114 ? 0.633 0.382 -15.801 1.00 98.56 114 CYS A CA 1
ATOM 868 C C . CYS A 1 114 ? 1.560 -0.689 -16.388 1.00 98.56 114 CYS A C 1
ATOM 870 O O . CYS A 1 114 ? 1.083 -1.687 -16.916 1.00 98.56 114 CYS A O 1
ATOM 872 N N . PHE A 1 115 ? 2.874 -0.516 -16.261 1.00 98.62 115 PHE A N 1
ATOM 873 C CA . PHE A 1 115 ? 3.853 -1.495 -16.711 1.00 98.62 115 PHE A CA 1
ATOM 874 C C . PHE A 1 115 ? 3.750 -2.815 -15.943 1.00 98.62 115 PHE A C 1
ATOM 876 O O . PHE A 1 115 ? 3.719 -3.858 -16.584 1.00 98.62 115 PHE A O 1
ATOM 883 N N . CYS A 1 116 ? 3.602 -2.793 -14.612 1.00 98.38 116 CYS A N 1
ATOM 884 C CA . CYS A 1 116 ? 3.350 -4.016 -13.840 1.00 98.38 116 CYS A CA 1
ATOM 885 C C . CYS A 1 116 ? 2.089 -4.752 -14.328 1.00 98.38 116 CYS A C 1
ATOM 887 O O . CYS A 1 116 ? 2.128 -5.964 -14.524 1.00 98.38 116 CYS A O 1
ATOM 889 N N . GLU A 1 117 ? 1.002 -4.025 -14.604 1.00 98.12 117 GLU A N 1
ATOM 890 C CA . GLU A 1 117 ? -0.232 -4.624 -15.134 1.00 98.12 117 GLU A CA 1
ATOM 891 C C . GLU A 1 117 ? -0.048 -5.186 -16.557 1.00 98.12 117 GLU A C 1
ATOM 893 O O . GLU A 1 117 ? -0.532 -6.276 -16.854 1.00 98.12 117 GLU A O 1
ATOM 898 N N . LEU A 1 118 ? 0.709 -4.504 -17.429 1.00 97.94 118 LEU A N 1
ATOM 899 C CA . LEU A 1 118 ? 1.066 -5.014 -18.763 1.00 97.94 118 LEU A CA 1
ATOM 900 C C . LEU A 1 118 ? 1.926 -6.285 -18.692 1.00 97.94 118 LEU A C 1
ATOM 902 O O . LEU A 1 118 ? 1.798 -7.162 -19.544 1.00 97.94 118 LEU A O 1
ATOM 906 N N . LEU A 1 119 ? 2.775 -6.406 -17.668 1.00 96.31 119 LEU A N 1
ATOM 907 C CA . LEU A 1 119 ? 3.530 -7.625 -17.371 1.00 96.31 119 LEU A CA 1
ATOM 908 C C . LEU A 1 119 ? 2.657 -8.761 -16.803 1.00 96.31 119 LEU A C 1
ATOM 910 O O . LEU A 1 119 ? 3.140 -9.886 -16.674 1.00 96.31 119 LEU A O 1
ATOM 914 N N . GLY A 1 120 ? 1.399 -8.488 -16.443 1.00 96.00 120 GLY A N 1
ATOM 915 C CA . GLY A 1 120 ? 0.522 -9.437 -15.755 1.00 96.00 120 GLY A CA 1
ATOM 916 C C . GLY A 1 120 ? 0.865 -9.631 -14.273 1.00 96.00 120 GLY A C 1
ATOM 917 O O . GLY A 1 120 ? 0.502 -10.650 -13.687 1.00 96.00 120 GLY A O 1
ATOM 918 N N . VAL A 1 121 ? 1.576 -8.680 -13.660 1.00 96.56 121 VAL A N 1
ATOM 919 C CA . VAL A 1 121 ? 1.952 -8.694 -12.241 1.00 96.56 121 VAL A CA 1
ATOM 920 C C . VAL A 1 121 ? 1.057 -7.727 -11.470 1.00 96.56 121 VAL A C 1
ATOM 922 O O . VAL A 1 121 ? 0.928 -6.558 -11.826 1.00 96.56 121 VAL A O 1
ATOM 925 N N . CYS A 1 122 ? 0.458 -8.197 -10.373 1.00 96.00 122 CYS A N 1
ATOM 926 C CA . CYS A 1 122 ? -0.438 -7.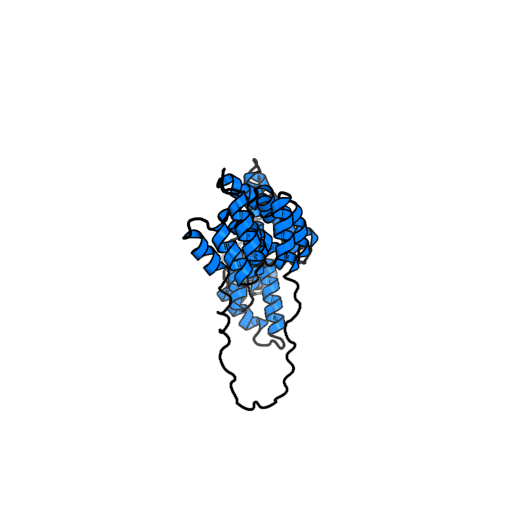379 -9.557 1.00 96.00 122 CYS A CA 1
ATOM 927 C C . CYS A 1 122 ? 0.270 -6.120 -9.023 1.00 96.00 122 CYS A C 1
ATOM 929 O O . CYS A 1 122 ? 1.207 -6.211 -8.229 1.00 96.00 122 CYS A O 1
ATOM 931 N N . SER A 1 123 ? -0.229 -4.933 -9.380 1.00 97.38 123 SER A N 1
ATOM 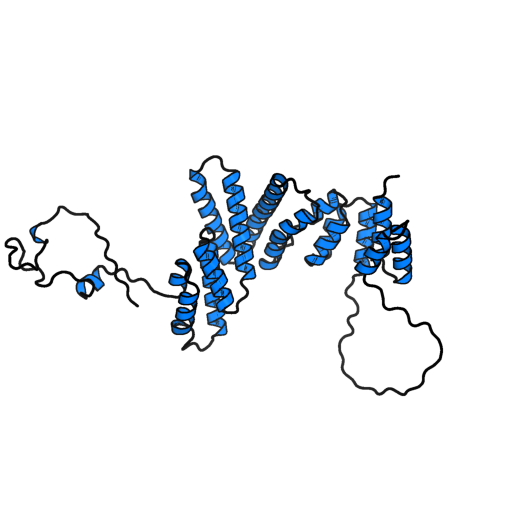932 C CA . SER A 1 123 ? 0.336 -3.654 -8.920 1.00 97.38 123 SER A CA 1
ATOM 933 C C . SER A 1 123 ? -0.102 -3.231 -7.513 1.00 97.38 123 SER A C 1
ATOM 935 O O . SER A 1 123 ? 0.233 -2.127 -7.082 1.00 97.38 123 SER A O 1
ATOM 937 N N . LEU A 1 124 ? -0.876 -4.055 -6.789 1.00 97.75 124 LEU A N 1
ATOM 938 C CA . LEU A 1 124 ? -1.501 -3.665 -5.517 1.00 97.75 124 LEU A CA 1
ATOM 939 C C . LEU A 1 124 ? -0.479 -3.127 -4.511 1.00 97.75 124 LEU A C 1
ATOM 941 O O . LEU A 1 124 ? -0.707 -2.065 -3.937 1.00 97.75 124 LEU A O 1
ATOM 945 N N . LYS A 1 125 ? 0.657 -3.818 -4.348 1.00 97.44 125 LYS A N 1
ATOM 946 C CA . LYS A 1 125 ? 1.722 -3.389 -3.432 1.00 97.44 125 LYS A CA 1
ATOM 947 C C . LYS A 1 125 ? 2.238 -1.994 -3.781 1.00 97.44 125 LYS A C 1
ATOM 949 O O . LYS A 1 125 ? 2.249 -1.116 -2.927 1.00 97.44 125 LYS A O 1
ATOM 954 N N . LEU A 1 126 ? 2.572 -1.778 -5.055 1.00 98.25 126 LEU A N 1
ATOM 955 C CA . LEU A 1 126 ? 3.036 -0.484 -5.552 1.00 98.25 126 LEU A CA 1
ATOM 956 C C . LEU A 1 126 ? 1.993 0.613 -5.314 1.00 98.25 126 LEU A C 1
ATOM 958 O O . LEU A 1 126 ? 2.329 1.677 -4.810 1.00 98.25 126 LEU A O 1
ATOM 962 N N . ARG A 1 127 ? 0.721 0.359 -5.642 1.00 98.44 127 ARG A N 1
ATOM 963 C CA . ARG A 1 127 ? -0.359 1.341 -5.462 1.00 98.44 127 ARG A CA 1
ATOM 964 C C . ARG A 1 127 ? -0.553 1.722 -3.997 1.00 98.44 127 ARG A C 1
ATOM 966 O O . ARG A 1 127 ? -0.651 2.909 -3.705 1.00 98.44 127 ARG A O 1
ATOM 973 N N . VAL A 1 128 ? -0.575 0.743 -3.091 1.00 98.50 128 VAL A N 1
ATOM 974 C CA . VAL A 1 128 ? -0.699 0.999 -1.648 1.00 98.50 128 VAL A CA 1
ATOM 975 C C . VAL A 1 128 ? 0.491 1.808 -1.147 1.00 98.50 128 VAL A C 1
ATOM 977 O O . VAL A 1 128 ? 0.288 2.852 -0.534 1.00 98.50 128 VAL A O 1
ATOM 980 N N . ASP A 1 129 ? 1.718 1.405 -1.470 1.00 98.44 129 ASP A N 1
ATOM 981 C CA . ASP A 1 129 ? 2.914 2.089 -0.972 1.00 98.44 129 ASP A CA 1
ATOM 982 C C . ASP A 1 129 ? 3.034 3.520 -1.530 1.00 98.44 129 ASP A C 1
ATOM 984 O O . ASP A 1 129 ? 3.362 4.449 -0.790 1.00 98.44 129 ASP A O 1
ATOM 988 N N . LEU A 1 130 ? 2.661 3.744 -2.796 1.00 98.44 130 LEU A N 1
ATOM 989 C CA . LEU A 1 130 ? 2.546 5.086 -3.380 1.00 98.44 130 LEU A CA 1
ATOM 990 C C . LEU A 1 130 ? 1.488 5.943 -2.671 1.00 98.44 130 LEU A C 1
ATOM 992 O O . LEU A 1 130 ? 1.733 7.125 -2.413 1.00 98.44 130 LEU A O 1
ATOM 996 N N . CYS A 1 131 ? 0.318 5.375 -2.360 1.00 98.06 131 CYS A N 1
ATOM 997 C CA . CYS A 1 131 ? -0.732 6.068 -1.612 1.00 98.06 131 CYS A CA 1
ATOM 998 C C . CYS A 1 131 ? -0.251 6.457 -0.210 1.00 98.06 131 CYS A C 1
ATOM 1000 O O . CYS A 1 131 ? -0.444 7.602 0.198 1.00 98.06 131 CYS A O 1
ATOM 1002 N N . VAL A 1 132 ? 0.419 5.541 0.494 1.00 98.44 132 VAL A N 1
ATOM 1003 C CA . VAL A 1 132 ? 0.974 5.778 1.833 1.00 98.44 132 VAL A CA 1
ATOM 1004 C C . VAL A 1 132 ? 2.005 6.904 1.809 1.00 98.44 132 VAL A C 1
ATOM 1006 O O . VAL A 1 132 ? 1.868 7.864 2.565 1.00 98.44 132 VAL A O 1
ATOM 1009 N N . LEU A 1 133 ? 2.995 6.846 0.913 1.00 98.12 133 LEU A N 1
ATOM 1010 C CA . LEU A 1 133 ? 4.038 7.873 0.822 1.00 98.12 133 LEU A CA 1
ATOM 1011 C C . LEU A 1 133 ? 3.463 9.255 0.493 1.00 98.12 133 LEU A C 1
ATOM 1013 O O . LEU A 1 133 ? 3.844 10.245 1.115 1.00 98.12 133 LEU A O 1
ATOM 1017 N N . ASN A 1 134 ? 2.513 9.334 -0.442 1.00 97.00 134 ASN A N 1
ATOM 1018 C CA . ASN A 1 134 ? 1.872 10.601 -0.797 1.00 97.00 134 ASN A CA 1
ATOM 1019 C C . ASN A 1 134 ? 0.986 11.155 0.330 1.00 97.00 134 ASN A C 1
ATOM 1021 O O . ASN A 1 134 ? 0.933 12.372 0.518 1.00 97.00 134 ASN A O 1
ATOM 1025 N N . LEU A 1 135 ? 0.303 10.293 1.089 1.00 96.75 135 LEU A N 1
ATOM 1026 C CA . LEU A 1 135 ? -0.517 10.712 2.226 1.00 96.75 135 LEU A CA 1
ATOM 1027 C C . LEU A 1 135 ? 0.348 11.229 3.384 1.00 96.75 135 LEU A C 1
ATOM 1029 O O . LEU A 1 135 ? 0.057 12.286 3.942 1.00 96.75 135 LEU A O 1
ATOM 1033 N N . VAL A 1 136 ? 1.448 10.537 3.692 1.00 97.00 136 VAL A N 1
ATOM 1034 C CA . VAL A 1 136 ? 2.410 10.969 4.715 1.00 97.00 136 VAL A CA 1
ATOM 1035 C C . VAL A 1 136 ? 3.102 12.269 4.306 1.00 97.00 136 VAL A C 1
ATOM 1037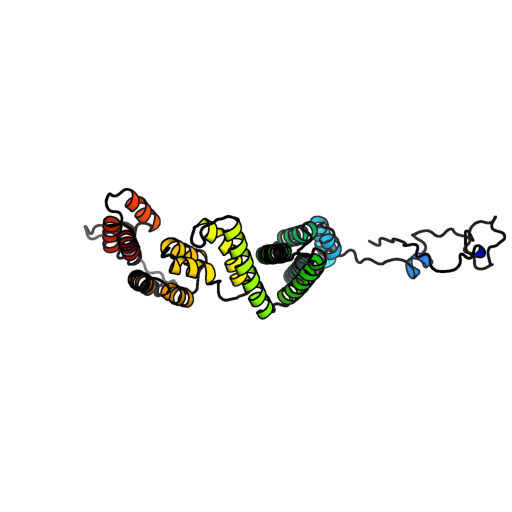 O O . VAL A 1 136 ? 3.172 13.194 5.114 1.00 97.00 136 VAL A O 1
ATOM 1040 N N . LEU A 1 137 ? 3.549 12.389 3.048 1.00 95.38 137 LEU A N 1
ATOM 1041 C CA . LEU A 1 137 ? 4.139 13.633 2.544 1.00 95.38 137 LEU A CA 1
ATOM 1042 C C . LEU A 1 137 ? 3.158 14.797 2.695 1.00 95.38 137 LEU A C 1
ATOM 1044 O O . LEU A 1 137 ? 3.546 15.862 3.166 1.00 95.38 137 LEU A O 1
ATOM 1048 N N . ARG A 1 138 ? 1.884 14.584 2.343 1.00 93.94 138 ARG A N 1
ATOM 1049 C CA . ARG A 1 138 ? 0.837 15.599 2.483 1.00 93.94 138 ARG A CA 1
ATOM 1050 C C . ARG A 1 138 ? 0.705 16.068 3.929 1.00 93.94 138 ARG A C 1
ATOM 1052 O O . ARG A 1 138 ? 0.729 17.276 4.146 1.00 93.94 138 ARG A O 1
ATOM 1059 N N . LEU A 1 139 ? 0.615 15.146 4.891 1.00 93.88 139 LEU A N 1
ATOM 1060 C CA . LEU A 1 139 ? 0.574 15.496 6.313 1.00 93.88 139 LEU A CA 1
ATOM 1061 C C . LEU A 1 139 ? 1.788 16.353 6.691 1.00 93.88 139 LEU A C 1
ATOM 1063 O O . LEU A 1 139 ? 1.624 17.463 7.186 1.00 93.88 139 LEU A O 1
ATOM 1067 N N . TRP A 1 140 ? 3.000 15.878 6.393 1.00 93.00 140 TRP A N 1
ATOM 1068 C CA . TRP A 1 140 ? 4.234 16.573 6.769 1.00 93.00 140 TRP A CA 1
ATOM 1069 C C . TRP A 1 140 ? 4.328 17.974 6.163 1.00 93.00 140 TRP A C 1
ATOM 1071 O O . TRP A 1 140 ? 4.709 18.915 6.852 1.00 93.00 140 TRP A O 1
ATOM 1081 N N . THR A 1 141 ? 3.931 18.134 4.898 1.00 91.12 141 THR A N 1
ATOM 1082 C CA . THR A 1 141 ? 3.914 19.448 4.237 1.00 91.12 141 THR A CA 1
ATOM 1083 C C . THR A 1 141 ? 2.864 20.400 4.800 1.00 91.12 141 THR A C 1
ATOM 1085 O O . THR A 1 141 ? 3.047 21.605 4.708 1.00 91.12 141 THR A O 1
ATOM 1088 N N . GLN A 1 142 ? 1.772 19.888 5.376 1.00 88.31 142 GLN A N 1
ATOM 1089 C CA . GLN A 1 142 ? 0.730 20.714 5.992 1.00 88.31 142 GLN A CA 1
ATOM 1090 C C . GLN A 1 142 ? 1.085 21.136 7.419 1.00 88.31 142 GLN A C 1
ATOM 1092 O O . GLN A 1 142 ? 0.647 22.190 7.863 1.00 88.31 142 GLN A O 1
ATOM 1097 N N . THR A 1 143 ? 1.853 20.319 8.140 1.00 83.56 143 THR A N 1
ATOM 1098 C CA . THR A 1 143 ? 2.320 20.630 9.500 1.00 83.56 143 THR A CA 1
ATOM 1099 C C . THR A 1 143 ? 3.551 21.544 9.503 1.00 83.56 143 THR A C 1
ATOM 1101 O O . THR A 1 143 ? 3.886 22.117 10.534 1.00 83.56 143 THR A O 1
ATOM 1104 N N . CYS A 1 144 ? 4.240 21.683 8.368 1.00 77.62 144 CYS A N 1
ATOM 1105 C CA . CYS A 1 144 ? 5.442 22.498 8.247 1.00 77.62 144 CYS A CA 1
ATOM 1106 C C . CYS A 1 144 ? 5.109 23.929 7.788 1.00 77.62 144 CYS A C 1
ATOM 1108 O O . CYS A 1 144 ? 4.504 24.119 6.735 1.00 77.62 144 CYS A O 1
ATOM 1110 N N . GLU A 1 145 ? 5.526 24.935 8.562 1.00 65.75 145 GLU A N 1
ATOM 1111 C CA . GLU A 1 145 ? 5.287 26.353 8.248 1.00 65.75 145 GLU A CA 1
ATOM 1112 C C . GLU A 1 145 ? 6.236 26.900 7.157 1.00 65.75 145 GLU A C 1
ATOM 1114 O O . GLU A 1 145 ? 5.909 27.882 6.491 1.00 65.75 145 GLU A O 1
ATOM 1119 N N . ASP A 1 146 ? 7.371 26.232 6.900 1.00 66.19 146 ASP A N 1
ATOM 1120 C CA . ASP A 1 146 ? 8.427 26.692 5.989 1.00 66.19 146 ASP A CA 1
ATOM 1121 C C . ASP A 1 146 ? 8.491 25.891 4.671 1.00 66.19 146 ASP A C 1
ATOM 1123 O O . ASP A 1 146 ? 8.867 24.721 4.610 1.00 66.19 146 ASP A O 1
ATOM 1127 N N . HIS A 1 147 ? 8.220 26.546 3.537 1.00 60.28 147 HIS A N 1
ATOM 1128 C CA . HIS A 1 147 ? 8.225 25.904 2.210 1.00 60.28 147 HIS A CA 1
ATOM 1129 C C . HIS A 1 147 ? 9.586 25.342 1.749 1.00 60.28 147 HIS A C 1
ATOM 1131 O O . HIS A 1 147 ? 9.622 24.507 0.842 1.00 60.28 147 HIS A O 1
ATOM 1137 N N . ARG A 1 148 ? 10.708 25.763 2.355 1.00 58.16 148 ARG A N 1
ATOM 1138 C CA . ARG A 1 148 ? 12.045 25.206 2.055 1.00 58.16 148 ARG A CA 1
ATOM 1139 C C . ARG A 1 148 ? 12.203 23.755 2.526 1.00 58.16 148 ARG A C 1
ATOM 1141 O O . ARG A 1 148 ? 13.048 23.045 1.981 1.00 58.16 148 ARG A O 1
ATOM 1148 N N . ASP A 1 149 ? 11.339 23.289 3.423 1.00 76.12 149 ASP A N 1
ATOM 1149 C CA . ASP A 1 149 ? 11.405 21.946 3.996 1.00 76.12 149 ASP A CA 1
ATOM 1150 C C . ASP A 1 149 ? 10.655 20.890 3.171 1.00 76.12 149 ASP A C 1
ATOM 1152 O O . ASP A 1 149 ? 10.872 19.693 3.334 1.00 76.12 149 ASP A O 1
ATOM 1156 N N . ALA A 1 150 ? 9.822 21.274 2.200 1.00 83.62 150 ALA A N 1
ATOM 1157 C CA . ALA A 1 150 ? 9.073 20.294 1.405 1.00 83.62 150 ALA A CA 1
ATOM 1158 C C . ALA A 1 150 ? 9.995 19.362 0.590 1.00 83.62 150 ALA A C 1
ATOM 1160 O O . ALA A 1 150 ? 9.736 18.163 0.460 1.00 83.62 150 ALA A O 1
ATOM 1161 N N . ALA A 1 151 ? 11.098 19.898 0.057 1.00 88.12 151 ALA A N 1
ATOM 1162 C CA . ALA A 1 151 ? 12.073 19.113 -0.694 1.00 88.12 151 ALA A CA 1
ATOM 1163 C C . ALA A 1 151 ? 12.883 18.167 0.209 1.00 88.12 151 ALA A C 1
ATOM 1165 O O . ALA A 1 151 ? 13.152 17.036 -0.202 1.00 88.12 151 ALA A O 1
ATOM 1166 N N . SER A 1 152 ? 13.236 18.599 1.425 1.00 91.50 152 SER A N 1
ATOM 1167 C CA . SER A 1 152 ? 13.959 17.772 2.399 1.00 91.50 152 SER A CA 1
ATOM 1168 C C . SER A 1 152 ? 13.058 16.675 2.972 1.00 91.50 152 SER A C 1
ATOM 1170 O O . SER A 1 152 ? 13.457 15.516 2.994 1.00 91.50 152 SER A O 1
ATOM 1172 N N . LEU A 1 153 ? 11.804 16.991 3.310 1.00 92.31 153 LEU A N 1
ATOM 1173 C CA . LEU A 1 153 ? 10.785 16.019 3.724 1.00 92.31 153 LEU A CA 1
ATOM 1174 C C . LEU A 1 153 ? 10.549 14.951 2.652 1.00 92.31 153 LEU A C 1
ATOM 1176 O O . LEU A 1 153 ? 10.503 13.756 2.954 1.00 92.31 153 LEU A O 1
ATOM 1180 N N . ARG A 1 154 ? 10.458 15.369 1.382 1.00 93.31 154 ARG A N 1
ATOM 1181 C CA . ARG A 1 154 ? 10.364 14.443 0.250 1.00 93.31 154 ARG A CA 1
ATOM 1182 C C . ARG A 1 154 ? 11.591 13.539 0.176 1.00 93.31 154 ARG A C 1
ATOM 1184 O O . ARG A 1 154 ? 11.425 12.339 -0.004 1.00 93.31 154 ARG A O 1
ATOM 1191 N N . GLN A 1 155 ? 12.795 14.086 0.332 1.00 94.31 155 GLN A N 1
ATOM 1192 C CA . GLN A 1 155 ? 14.026 13.297 0.306 1.00 94.31 155 GLN A CA 1
ATOM 1193 C C . GLN A 1 155 ? 14.064 12.261 1.442 1.00 94.31 155 GLN A C 1
ATOM 1195 O O . GLN A 1 155 ? 14.342 11.093 1.184 1.00 94.31 155 GLN A O 1
ATOM 1200 N N . THR A 1 156 ? 13.667 12.641 2.658 1.00 95.00 156 THR A N 1
ATOM 1201 C CA . THR A 1 156 ? 13.525 11.719 3.797 1.00 95.00 156 THR A CA 1
ATOM 1202 C C . THR A 1 156 ? 12.549 10.576 3.496 1.00 95.00 156 THR A C 1
ATOM 1204 O O . THR A 1 156 ? 12.801 9.423 3.854 1.00 95.00 156 THR A O 1
ATOM 1207 N N . LEU A 1 157 ? 11.432 10.853 2.812 1.00 96.12 157 LEU A N 1
ATOM 1208 C CA . LEU A 1 157 ? 10.503 9.801 2.380 1.00 96.12 157 LEU A CA 1
ATOM 1209 C C . LEU A 1 157 ? 11.068 8.927 1.264 1.00 96.12 157 LEU A C 1
ATOM 1211 O O . LEU A 1 157 ? 10.828 7.724 1.288 1.00 96.12 157 LEU A O 1
ATOM 1215 N N . VAL A 1 158 ? 11.838 9.483 0.326 1.00 96.94 158 VAL A N 1
ATOM 1216 C CA . VAL A 1 158 ? 12.543 8.693 -0.698 1.00 96.94 158 VAL A CA 1
ATOM 1217 C C . VAL A 1 158 ? 13.542 7.733 -0.043 1.00 96.94 158 VAL A C 1
ATOM 1219 O O . VAL A 1 158 ? 13.624 6.572 -0.437 1.00 96.94 158 VAL A O 1
ATOM 1222 N N . GLU A 1 159 ? 14.247 8.160 1.005 1.00 96.06 159 GLU A N 1
ATOM 1223 C CA . GLU A 1 159 ? 15.141 7.284 1.772 1.00 96.06 159 GLU A CA 1
ATOM 1224 C C . GLU A 1 159 ? 14.377 6.153 2.476 1.00 96.06 159 GLU A C 1
ATOM 1226 O O . GLU A 1 159 ? 14.785 4.991 2.404 1.00 96.06 159 GLU A O 1
ATOM 1231 N N . LYS A 1 160 ? 13.234 6.457 3.109 1.00 96.25 160 LYS A N 1
ATOM 1232 C CA . LYS A 1 160 ? 12.348 5.431 3.692 1.00 96.25 160 LYS A CA 1
ATOM 1233 C C . LYS A 1 160 ? 11.778 4.492 2.624 1.00 96.25 160 LYS A C 1
ATOM 1235 O O . LYS A 1 160 ? 11.716 3.288 2.859 1.00 96.25 160 LYS A O 1
ATOM 1240 N N . ALA A 1 161 ? 11.424 5.006 1.446 1.00 96.94 161 ALA A N 1
ATOM 1241 C CA . ALA A 1 161 ? 10.982 4.208 0.306 1.00 96.94 161 ALA A CA 1
ATOM 1242 C C . ALA A 1 161 ? 12.088 3.255 -0.173 1.00 96.94 161 ALA A C 1
ATOM 1244 O O . ALA A 1 161 ? 11.819 2.081 -0.402 1.00 96.94 161 ALA A O 1
ATOM 1245 N N . GLY A 1 162 ? 13.344 3.709 -0.234 1.00 96.75 162 GLY A N 1
ATOM 1246 C CA . GLY A 1 162 ? 14.492 2.852 -0.548 1.00 96.75 162 GLY A CA 1
ATOM 1247 C C . GLY A 1 162 ? 14.658 1.691 0.439 1.00 96.75 162 GLY A C 1
ATOM 1248 O O . GLY A 1 162 ? 14.873 0.553 0.024 1.00 96.75 162 GLY A O 1
ATOM 1249 N N . LYS A 1 163 ? 14.469 1.946 1.740 1.00 97.00 163 LYS A N 1
ATOM 1250 C CA . LYS A 1 163 ? 14.467 0.896 2.777 1.00 97.00 163 LYS A CA 1
ATOM 1251 C C . LYS A 1 163 ? 13.255 -0.038 2.682 1.00 97.00 163 LYS A C 1
ATOM 1253 O O . LYS A 1 163 ? 13.337 -1.217 3.012 1.00 97.00 163 LYS A O 1
ATOM 1258 N N . LEU A 1 164 ? 12.120 0.466 2.203 1.00 95.62 164 LEU A N 1
ATOM 1259 C CA . LEU A 1 164 ? 10.946 -0.360 1.934 1.00 95.62 164 LEU A CA 1
ATOM 1260 C C . LEU A 1 164 ? 11.189 -1.304 0.749 1.00 95.62 164 LEU A C 1
ATOM 1262 O O . LEU A 1 164 ? 10.805 -2.471 0.801 1.00 95.62 164 LEU A O 1
ATOM 1266 N N . VAL A 1 165 ? 11.873 -0.819 -0.294 1.00 95.75 165 VAL A N 1
ATOM 1267 C CA . VAL A 1 165 ? 12.293 -1.625 -1.451 1.00 95.75 165 VAL A CA 1
ATOM 1268 C C . VAL A 1 165 ? 13.255 -2.736 -1.040 1.00 95.75 165 VAL A C 1
ATOM 1270 O O . VAL A 1 165 ? 13.130 -3.850 -1.539 1.00 95.75 165 VAL A O 1
ATOM 1273 N N . SER A 1 166 ? 14.162 -2.486 -0.093 1.00 93.62 166 S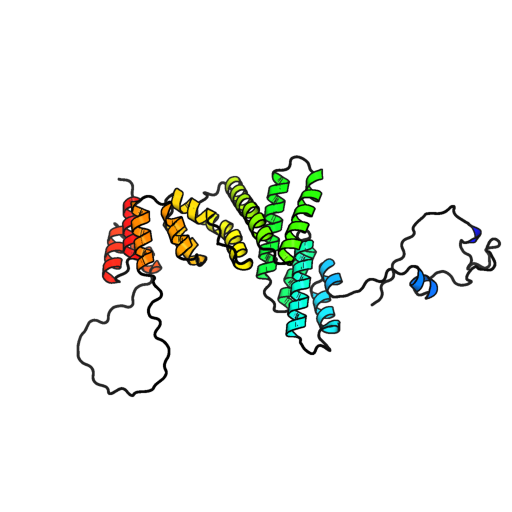ER A N 1
ATOM 1274 C CA . SER A 1 166 ? 15.049 -3.529 0.440 1.00 93.62 166 SER A CA 1
ATOM 1275 C C . SER A 1 166 ? 14.359 -4.517 1.396 1.00 93.62 166 SER A C 1
ATOM 1277 O O . SER A 1 166 ? 15.007 -5.441 1.887 1.00 93.62 166 SER A O 1
ATOM 1279 N N . GLY A 1 167 ? 13.056 -4.358 1.660 1.00 91.62 167 GLY A N 1
ATOM 1280 C CA . GLY A 1 167 ? 12.280 -5.249 2.527 1.00 91.62 167 GLY A CA 1
ATOM 1281 C C . GLY A 1 167 ? 12.496 -5.012 4.025 1.00 91.62 167 GLY A C 1
ATOM 1282 O O . GLY A 1 167 ? 12.230 -5.898 4.842 1.00 91.62 167 GLY A O 1
ATOM 1283 N N . GLU A 1 168 ? 12.988 -3.834 4.419 1.00 94.50 168 GLU A N 1
ATOM 1284 C CA . GLU A 1 168 ? 13.276 -3.524 5.816 1.00 94.50 168 GLU A CA 1
ATOM 1285 C C . GLU A 1 168 ? 11.988 -3.323 6.638 1.00 94.50 168 GLU A C 1
ATOM 1287 O O . GLU A 1 168 ? 11.341 -2.273 6.604 1.00 94.50 168 GLU A O 1
ATOM 1292 N N . LYS A 1 169 ? 11.642 -4.320 7.464 1.00 93.94 169 LYS A N 1
ATOM 1293 C CA . LYS A 1 169 ? 10.423 -4.296 8.296 1.00 93.94 169 LYS A CA 1
ATOM 1294 C C . LYS A 1 169 ? 10.350 -3.117 9.270 1.00 93.94 169 LYS A C 1
ATOM 1296 O O . LYS A 1 169 ? 9.259 -2.609 9.509 1.00 93.94 169 LYS A O 1
ATOM 1301 N N . ARG A 1 170 ? 11.482 -2.670 9.827 1.00 95.75 170 ARG A N 1
ATOM 1302 C CA . ARG A 1 170 ? 11.519 -1.526 10.758 1.00 95.75 170 ARG A CA 1
ATOM 1303 C C . ARG A 1 170 ? 11.053 -0.245 10.068 1.00 95.75 170 ARG A C 1
ATOM 1305 O O . ARG A 1 170 ? 10.207 0.462 10.601 1.00 95.75 170 ARG A O 1
ATOM 1312 N N . SER A 1 171 ? 11.548 0.011 8.861 1.00 95.12 171 SER A N 1
ATOM 1313 C CA . SER A 1 171 ? 11.131 1.173 8.075 1.00 95.12 171 SER A CA 1
ATOM 1314 C C . SER A 1 171 ? 9.639 1.132 7.727 1.00 95.12 171 SER A C 1
ATOM 1316 O O . SER A 1 171 ? 8.974 2.164 7.797 1.00 95.12 171 SER A O 1
ATOM 1318 N N . ALA A 1 172 ? 9.083 -0.054 7.446 1.00 97.00 172 ALA A N 1
ATOM 1319 C CA . ALA A 1 172 ? 7.640 -0.223 7.267 1.00 97.00 172 ALA A CA 1
ATOM 1320 C C . ALA A 1 172 ? 6.849 0.084 8.555 1.00 97.00 172 ALA A C 1
ATOM 1322 O O . ALA A 1 172 ? 5.830 0.764 8.498 1.00 97.00 172 ALA A O 1
ATOM 1323 N N . GLN A 1 173 ? 7.328 -0.354 9.724 1.00 97.44 173 GLN A N 1
ATOM 1324 C CA . GLN A 1 173 ? 6.703 -0.047 11.020 1.00 97.44 173 GLN A CA 1
ATOM 1325 C C . GLN A 1 173 ? 6.718 1.453 11.333 1.00 97.44 173 GLN A C 1
ATOM 1327 O O . GLN A 1 173 ? 5.706 2.003 11.756 1.00 97.44 173 GLN A O 1
ATOM 1332 N N . GLU A 1 174 ? 7.841 2.132 11.098 1.00 96.75 174 GLU A N 1
ATOM 1333 C CA . GLU A 1 174 ? 7.930 3.586 11.267 1.00 96.75 174 GLU A CA 1
ATOM 1334 C C . GLU A 1 174 ? 6.974 4.317 10.316 1.00 96.75 174 GLU A C 1
ATOM 1336 O O . GLU A 1 174 ? 6.294 5.262 10.715 1.00 96.75 174 GLU A O 1
ATOM 1341 N N . LEU A 1 175 ? 6.896 3.870 9.058 1.00 97.75 175 LEU A N 1
ATOM 1342 C CA . LEU A 1 175 ? 5.990 4.455 8.075 1.00 97.75 175 LEU A CA 1
ATOM 1343 C C . LEU A 1 175 ? 4.520 4.224 8.447 1.00 97.75 175 LEU A C 1
ATOM 1345 O O . LEU A 1 175 ? 3.715 5.133 8.262 1.00 97.75 175 LEU A O 1
ATOM 1349 N N . LEU A 1 176 ? 4.186 3.067 9.029 1.00 98.44 176 LEU A N 1
ATOM 1350 C CA . LEU A 1 176 ? 2.848 2.786 9.548 1.00 98.44 176 LEU A CA 1
ATOM 1351 C C . LEU A 1 176 ? 2.441 3.816 10.608 1.00 98.44 176 LEU A C 1
ATOM 1353 O O . LEU A 1 176 ? 1.356 4.367 10.505 1.00 98.44 176 LEU A O 1
ATOM 1357 N N . VAL A 1 177 ? 3.312 4.159 11.561 1.00 97.94 177 VAL A N 1
ATOM 1358 C CA . VAL A 1 177 ? 2.995 5.179 12.582 1.00 97.94 177 VAL A CA 1
ATOM 1359 C C . VAL A 1 177 ? 2.653 6.528 11.938 1.00 97.94 177 VAL A C 1
ATOM 1361 O O . VAL A 1 177 ? 1.669 7.171 12.307 1.00 97.94 177 VAL A O 1
ATOM 1364 N N . HIS A 1 178 ? 3.431 6.956 10.940 1.00 97.88 178 HIS A N 1
ATOM 1365 C CA . HIS A 1 178 ? 3.142 8.191 10.207 1.00 97.88 178 HIS A CA 1
ATOM 1366 C C . HIS A 1 178 ? 1.851 8.103 9.385 1.00 97.88 178 HIS A C 1
ATOM 1368 O O . HIS A 1 178 ? 1.118 9.085 9.288 1.00 97.88 178 HIS A O 1
ATOM 1374 N N . LEU A 1 179 ? 1.565 6.937 8.810 1.00 98.44 179 LEU A N 1
ATOM 1375 C CA . LEU A 1 179 ? 0.346 6.672 8.058 1.00 98.44 179 LEU A CA 1
ATOM 1376 C C . LEU A 1 179 ? -0.896 6.736 8.955 1.00 98.44 179 LEU A C 1
ATOM 1378 O O . LEU A 1 179 ? -1.864 7.400 8.596 1.00 98.44 179 LEU A O 1
ATOM 1382 N N . GLU A 1 180 ? -0.868 6.100 10.127 1.00 98.31 180 GLU A N 1
ATOM 1383 C CA . GLU A 1 180 ? -1.965 6.152 11.101 1.00 98.31 180 GLU A CA 1
ATOM 1384 C C . GLU A 1 180 ? -2.231 7.591 11.567 1.00 98.31 180 GLU A C 1
ATOM 1386 O O . GLU A 1 180 ? -3.386 8.008 11.671 1.00 98.31 180 GLU A O 1
ATOM 1391 N N . ALA A 1 181 ? -1.170 8.375 11.794 1.00 97.56 181 ALA A N 1
ATOM 1392 C CA . ALA A 1 181 ? -1.289 9.795 12.116 1.00 97.56 181 ALA A CA 1
ATOM 1393 C C . ALA A 1 181 ? -1.918 10.596 10.963 1.00 97.56 181 ALA A C 1
ATOM 1395 O O . ALA A 1 181 ? -2.796 11.423 11.199 1.00 97.56 181 ALA A O 1
ATOM 1396 N N . ALA A 1 182 ? -1.520 10.320 9.718 1.00 97.56 182 ALA A N 1
ATOM 1397 C CA . ALA A 1 182 ? -2.050 11.008 8.543 1.00 97.56 182 ALA A CA 1
ATOM 1398 C C . ALA A 1 182 ? -3.526 10.683 8.279 1.00 97.56 182 ALA A C 1
ATOM 1400 O O . ALA A 1 182 ? -4.289 11.574 7.916 1.00 97.56 182 ALA A O 1
ATOM 1401 N N . VAL A 1 183 ? -3.948 9.433 8.498 1.00 98.00 183 VAL A N 1
ATOM 1402 C CA . VAL A 1 183 ? -5.366 9.047 8.420 1.00 98.00 183 VAL A CA 1
ATOM 1403 C C . VAL A 1 183 ? -6.175 9.753 9.508 1.00 98.00 183 VAL A C 1
ATOM 1405 O O . VAL A 1 183 ? -7.233 10.305 9.214 1.00 98.00 183 VAL A O 1
ATOM 1408 N N . ARG A 1 184 ? -5.672 9.798 10.747 1.00 96.81 184 ARG A N 1
ATOM 1409 C CA . ARG A 1 184 ? -6.357 10.473 11.860 1.00 96.81 184 ARG A CA 1
ATOM 1410 C C . ARG A 1 184 ? -6.548 11.969 11.599 1.00 96.81 184 ARG A C 1
ATOM 1412 O O . ARG A 1 184 ? -7.672 12.452 11.688 1.00 96.81 184 ARG A O 1
ATOM 1419 N N . ASP A 1 185 ? -5.491 12.666 11.190 1.00 96.25 185 ASP A N 1
ATOM 1420 C CA . ASP A 1 185 ? -5.547 14.087 10.819 1.00 96.25 185 ASP A CA 1
ATOM 1421 C C . ASP A 1 185 ? -6.507 14.341 9.641 1.00 96.25 185 ASP A C 1
ATOM 1423 O O . ASP A 1 185 ? -7.303 15.282 9.665 1.00 96.25 185 ASP A O 1
ATOM 1427 N N . ALA A 1 186 ? -6.505 13.467 8.628 1.00 95.38 186 ALA A N 1
ATOM 1428 C CA . ALA A 1 186 ? -7.428 13.578 7.503 1.00 95.38 186 ALA A CA 1
ATOM 1429 C C . ALA A 1 186 ? -8.899 13.420 7.929 1.00 95.38 186 ALA A C 1
ATOM 1431 O O . ALA A 1 186 ? -9.757 14.142 7.418 1.00 95.38 186 ALA A O 1
ATOM 1432 N N . LEU A 1 187 ? -9.201 12.506 8.858 1.00 96.31 187 LEU A N 1
ATOM 1433 C CA . LEU A 1 187 ? -10.548 12.321 9.408 1.00 96.31 187 LEU A CA 1
ATOM 1434 C C . LEU A 1 187 ? -10.996 13.531 10.231 1.00 96.31 187 LEU A C 1
ATOM 1436 O O . LEU A 1 187 ? -12.110 14.018 10.034 1.00 96.31 187 LEU A O 1
ATOM 1440 N N . GLU A 1 188 ? -10.118 14.050 11.091 1.00 94.94 188 GLU A N 1
ATOM 1441 C CA . GLU A 1 188 ? -10.380 15.238 11.911 1.00 94.94 188 GLU A CA 1
ATOM 1442 C C . GLU A 1 188 ? -10.683 16.461 11.036 1.00 94.94 188 GLU A C 1
ATOM 1444 O O . GLU A 1 188 ? -11.690 17.137 11.243 1.00 94.94 188 GLU A O 1
ATOM 1449 N N . LYS A 1 189 ? -9.892 16.691 9.979 1.00 93.81 189 LYS A N 1
ATOM 1450 C CA . LYS A 1 189 ? -10.123 17.777 9.009 1.00 93.81 189 LYS A CA 1
ATOM 1451 C C . LYS A 1 189 ? -11.435 17.637 8.243 1.00 93.81 189 LYS A C 1
ATOM 1453 O O . LYS A 1 189 ? -12.056 18.644 7.911 1.00 93.81 189 LYS A O 1
ATOM 1458 N N . LYS A 1 190 ? -11.861 16.406 7.946 1.00 94.81 190 LYS A N 1
ATOM 1459 C CA . LYS A 1 190 ? -13.153 16.128 7.298 1.00 94.81 190 LYS A CA 1
ATOM 1460 C C . LYS A 1 190 ? -14.333 16.168 8.282 1.00 94.81 190 LYS A C 1
ATOM 1462 O O . LYS A 1 190 ? -15.472 16.083 7.834 1.00 94.81 190 LYS A O 1
ATOM 1467 N N . GLY A 1 191 ? -14.087 16.270 9.591 1.00 94.50 191 GLY A N 1
ATOM 1468 C CA . GLY A 1 191 ? -15.127 16.183 10.620 1.00 94.50 191 GLY A CA 1
ATOM 1469 C C . GLY A 1 191 ? -15.804 14.809 10.688 1.00 94.50 191 GLY A C 1
ATOM 1470 O O . GLY A 1 191 ? -16.955 14.712 11.108 1.00 94.50 191 GLY A O 1
ATOM 1471 N N . VAL A 1 192 ? -15.123 13.750 10.242 1.00 95.44 192 VAL A N 1
ATOM 1472 C CA . VAL A 1 192 ? -15.662 12.384 10.240 1.00 95.44 192 VAL A CA 1
ATOM 1473 C C . VAL A 1 192 ? -15.471 11.767 11.623 1.00 95.44 192 VAL A C 1
ATOM 1475 O O . VAL A 1 192 ? -14.386 11.828 12.201 1.00 95.44 192 VAL A O 1
ATOM 1478 N N . CYS A 1 193 ? -16.522 11.144 12.159 1.00 94.50 193 CYS A N 1
ATOM 1479 C CA . CYS A 1 193 ? -16.435 10.448 13.439 1.00 94.50 193 CYS A CA 1
ATOM 1480 C C . CYS A 1 193 ? -15.456 9.264 13.340 1.00 94.50 193 CYS A C 1
ATOM 1482 O O . CYS A 1 193 ? -15.608 8.395 12.486 1.00 94.50 193 CYS A O 1
ATOM 1484 N N . ARG A 1 194 ? -14.465 9.210 14.239 1.00 95.62 194 ARG A N 1
ATOM 1485 C CA . ARG A 1 194 ? -13.348 8.24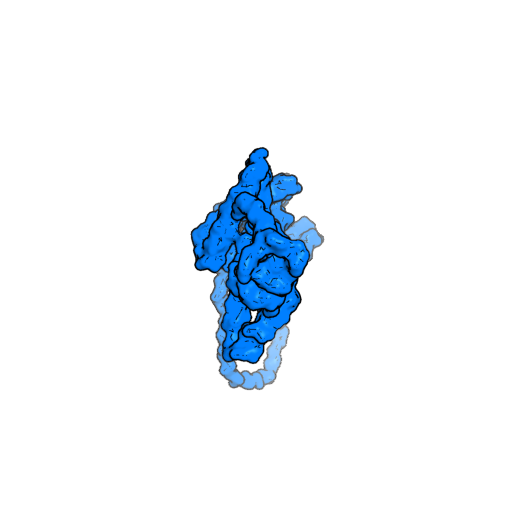2 14.207 1.00 95.62 194 ARG A CA 1
ATOM 1486 C C . ARG A 1 194 ? -13.757 6.763 14.199 1.00 95.62 194 ARG A C 1
ATOM 1488 O O . ARG A 1 194 ? -12.965 5.926 13.780 1.00 95.62 194 ARG A O 1
ATOM 1495 N N . SER A 1 195 ? -14.961 6.452 14.671 1.00 94.62 195 SER A N 1
ATOM 1496 C CA . SER A 1 195 ? -15.517 5.101 14.784 1.00 94.62 195 SER A CA 1
ATOM 1497 C C . SER A 1 195 ? -16.703 4.859 13.836 1.00 94.62 195 SER A C 1
ATOM 1499 O O . SER A 1 195 ? -17.434 3.882 14.005 1.00 94.62 195 SER A O 1
ATOM 1501 N N . SER A 1 196 ? -16.911 5.727 12.834 1.00 94.19 196 SER A N 1
ATOM 1502 C CA . SER A 1 196 ? -17.954 5.560 11.812 1.00 94.19 196 SER A CA 1
ATOM 1503 C C . SER A 1 196 ? -17.541 4.616 10.677 1.00 94.19 196 SER A C 1
ATOM 1505 O O . SER A 1 196 ? -16.383 4.214 10.552 1.00 94.19 196 SER A O 1
ATOM 1507 N N . TYR A 1 197 ? -18.502 4.279 9.816 1.00 91.81 197 TYR A N 1
ATOM 1508 C CA . TYR A 1 197 ? -18.254 3.493 8.608 1.00 91.81 197 TYR A CA 1
ATOM 1509 C C . TYR A 1 197 ? -17.344 4.230 7.609 1.00 91.81 197 TYR A C 1
ATOM 1511 O O . TYR A 1 197 ? -16.453 3.626 7.019 1.00 91.81 197 TYR A O 1
ATOM 1519 N N . GLU A 1 198 ? -17.511 5.544 7.456 1.00 94.81 198 GLU A N 1
ATOM 1520 C CA . GLU A 1 198 ? -16.658 6.379 6.602 1.00 94.81 198 GLU A CA 1
ATOM 1521 C C . GLU A 1 198 ? -15.213 6.382 7.110 1.00 94.81 198 GLU A C 1
ATOM 1523 O O . GLU A 1 198 ? -14.280 6.263 6.318 1.00 94.81 198 GLU A O 1
ATOM 1528 N N . ALA A 1 199 ? -15.012 6.437 8.433 1.00 96.75 199 ALA A N 1
ATOM 1529 C CA . ALA A 1 199 ? -13.683 6.269 9.008 1.00 96.75 199 ALA A CA 1
ATOM 1530 C C . ALA A 1 199 ? -13.103 4.883 8.690 1.00 96.75 199 ALA A C 1
ATOM 1532 O O . ALA A 1 199 ? -11.933 4.787 8.321 1.00 96.75 199 ALA A O 1
ATOM 1533 N N . ALA A 1 200 ? -13.916 3.824 8.750 1.00 95.88 200 ALA A N 1
ATOM 1534 C CA . ALA A 1 200 ? -13.489 2.469 8.403 1.00 95.88 200 ALA A CA 1
ATOM 1535 C C . ALA A 1 200 ? -12.908 2.386 6.977 1.00 95.88 200 ALA A C 1
ATOM 1537 O O . ALA A 1 200 ? -11.907 1.707 6.753 1.00 95.88 200 ALA A O 1
ATOM 1538 N N . GLN A 1 201 ? -13.490 3.110 6.015 1.00 95.69 201 GLN A N 1
ATOM 1539 C CA . GLN A 1 201 ? -12.990 3.143 4.636 1.00 95.69 201 GLN A CA 1
ATOM 1540 C C . GLN A 1 201 ? -11.585 3.755 4.538 1.00 95.69 201 GLN A C 1
ATOM 1542 O O . GLN A 1 201 ? -10.734 3.225 3.825 1.00 95.69 201 GLN A O 1
ATOM 1547 N N . GLU A 1 202 ? -11.313 4.830 5.281 1.00 96.69 202 GLU A N 1
ATOM 1548 C CA . GLU A 1 202 ? -9.988 5.469 5.317 1.00 96.69 202 GLU A CA 1
ATOM 1549 C C . GLU A 1 202 ? -8.955 4.580 6.037 1.00 96.69 202 GLU A C 1
ATOM 1551 O O . GLU A 1 202 ? -7.800 4.471 5.614 1.00 96.69 202 GLU A O 1
ATOM 1556 N N . TRP A 1 203 ? -9.379 3.867 7.086 1.00 98.06 203 TRP A N 1
ATOM 1557 C CA . TRP A 1 203 ? -8.540 2.924 7.833 1.00 98.06 203 TRP A CA 1
ATOM 1558 C C . TRP A 1 203 ? -8.226 1.620 7.085 1.00 98.06 203 TRP A C 1
ATOM 1560 O O . TRP A 1 203 ? -7.307 0.899 7.485 1.00 98.06 203 TRP A O 1
ATOM 1570 N N . ALA A 1 204 ? -8.897 1.337 5.964 1.00 97.31 204 ALA A N 1
ATOM 1571 C CA . ALA A 1 204 ? -8.565 0.197 5.113 1.00 97.31 204 ALA A CA 1
ATOM 1572 C C . ALA A 1 204 ? -7.138 0.294 4.534 1.00 97.31 204 ALA A C 1
ATOM 1574 O O . ALA A 1 204 ? -6.464 -0.728 4.394 1.00 97.31 204 ALA A O 1
ATOM 1575 N N . LEU A 1 205 ? -6.642 1.505 4.238 1.00 98.44 205 LEU A N 1
ATOM 1576 C CA . LEU A 1 205 ? -5.299 1.713 3.677 1.00 98.44 205 LEU A CA 1
ATOM 1577 C C . LEU A 1 205 ? -4.175 1.262 4.642 1.00 98.44 205 LEU A C 1
ATOM 1579 O O . LEU A 1 205 ? -3.353 0.441 4.224 1.00 98.44 205 LEU A O 1
ATOM 1583 N N . PRO A 1 206 ? -4.129 1.706 5.919 1.00 98.44 206 PRO A N 1
ATOM 1584 C CA . PRO A 1 206 ? -3.202 1.167 6.919 1.00 98.44 206 PRO A CA 1
ATOM 1585 C C . PRO A 1 206 ? -3.236 -0.355 7.039 1.00 98.44 206 PRO A C 1
ATOM 1587 O O . PRO A 1 206 ? -2.192 -0.998 7.131 1.00 98.44 206 PRO A O 1
ATOM 1590 N N . VAL A 1 207 ? -4.426 -0.954 6.991 1.00 97.94 207 VAL A N 1
ATOM 1591 C CA . VAL A 1 207 ? -4.576 -2.405 7.132 1.00 97.94 207 VAL A CA 1
ATOM 1592 C C . VAL A 1 207 ? -4.069 -3.152 5.897 1.00 97.94 207 VAL A C 1
ATOM 1594 O O . VAL A 1 207 ? -3.392 -4.173 6.037 1.00 97.94 207 VAL A O 1
ATOM 1597 N N . GLN A 1 208 ? -4.319 -2.640 4.690 1.00 97.88 208 GLN A N 1
ATOM 1598 C CA . GLN A 1 208 ? -3.731 -3.174 3.456 1.00 97.88 208 GLN A CA 1
ATOM 1599 C C . GLN A 1 208 ? -2.202 -3.072 3.472 1.00 97.88 208 GLN A C 1
ATOM 1601 O O . GLN A 1 208 ? -1.519 -4.033 3.117 1.00 97.88 208 GLN A O 1
ATOM 1606 N N . PHE A 1 209 ? -1.661 -1.942 3.934 1.00 98.50 209 PHE A N 1
ATOM 1607 C CA . PHE A 1 209 ? -0.221 -1.757 4.097 1.00 98.50 209 PHE A CA 1
ATOM 1608 C C . PHE A 1 209 ? 0.371 -2.797 5.063 1.00 98.50 209 PHE A C 1
ATOM 1610 O O . PHE A 1 209 ? 1.353 -3.459 4.724 1.00 98.50 209 PHE A O 1
ATOM 1617 N N . CYS A 1 210 ? -0.263 -3.033 6.219 1.00 98.19 210 CYS A N 1
ATOM 1618 C CA . CYS A 1 210 ? 0.177 -4.070 7.155 1.00 98.19 210 CYS A CA 1
ATOM 1619 C C . CYS A 1 210 ? 0.220 -5.466 6.515 1.00 98.19 210 CYS A C 1
ATOM 1621 O O . CYS A 1 210 ? 1.221 -6.168 6.669 1.00 98.19 210 CYS A O 1
ATOM 1623 N N . HIS A 1 211 ? -0.814 -5.853 5.759 1.00 96.19 211 HIS A N 1
ATOM 1624 C CA . HIS A 1 211 ? -0.843 -7.140 5.053 1.00 96.19 211 HIS A CA 1
ATOM 1625 C C . HIS A 1 211 ? 0.322 -7.279 4.064 1.00 96.19 211 HIS A C 1
ATOM 1627 O O . HIS A 1 211 ? 1.031 -8.284 4.069 1.00 96.19 211 HIS A O 1
ATOM 1633 N N . LEU A 1 212 ? 0.551 -6.254 3.240 1.00 96.50 212 LEU A N 1
ATOM 1634 C CA . LEU A 1 212 ? 1.565 -6.265 2.180 1.00 96.50 212 LEU A CA 1
ATOM 1635 C C . LEU A 1 212 ? 3.010 -6.272 2.695 1.00 96.50 212 LEU A C 1
ATOM 1637 O O . LEU A 1 212 ? 3.920 -6.641 1.946 1.00 96.50 212 LEU A O 1
ATOM 1641 N N . HIS A 1 213 ? 3.231 -5.847 3.940 1.00 96.81 213 HIS A N 1
ATOM 1642 C CA . HIS A 1 213 ? 4.548 -5.813 4.589 1.00 96.81 213 HIS A CA 1
ATOM 1643 C C . HIS A 1 213 ? 4.679 -6.807 5.750 1.00 96.81 213 HIS A C 1
ATOM 1645 O O . HIS A 1 213 ? 5.673 -6.778 6.476 1.00 96.81 213 HIS A O 1
ATOM 1651 N N . ALA A 1 214 ? 3.705 -7.712 5.908 1.00 95.44 214 ALA A N 1
ATOM 1652 C CA . ALA A 1 214 ? 3.665 -8.720 6.968 1.00 95.44 214 ALA A CA 1
ATOM 1653 C C . ALA A 1 214 ? 3.873 -8.122 8.376 1.00 95.44 214 ALA A C 1
ATOM 1655 O O . ALA A 1 214 ? 4.655 -8.636 9.185 1.00 95.44 214 ALA A O 1
ATOM 1656 N N . LEU A 1 215 ? 3.188 -7.008 8.645 1.00 96.44 215 LEU A N 1
ATOM 1657 C CA . LEU A 1 215 ? 3.125 -6.355 9.950 1.00 96.44 215 LEU A CA 1
ATOM 1658 C C . LEU A 1 215 ? 1.855 -6.793 10.699 1.00 96.44 215 LEU A C 1
ATOM 1660 O O . LEU A 1 215 ? 0.864 -7.152 10.058 1.00 96.44 215 LEU A O 1
ATOM 1664 N N . PRO A 1 216 ? 1.831 -6.717 12.043 1.00 96.06 216 PRO A N 1
ATOM 1665 C CA . PRO A 1 216 ? 0.575 -6.751 12.786 1.00 96.06 216 PRO A CA 1
ATOM 1666 C C . PRO A 1 216 ? -0.394 -5.695 12.237 1.00 96.06 216 PRO A C 1
ATOM 1668 O O . PRO A 1 216 ? 0.026 -4.580 11.916 1.00 96.06 216 PRO A O 1
ATOM 1671 N N . LEU A 1 217 ? -1.677 -6.041 12.108 1.00 97.06 217 LEU A N 1
ATOM 1672 C CA . LEU A 1 217 ? -2.664 -5.118 11.547 1.00 97.06 217 LEU A CA 1
ATOM 1673 C C . LEU A 1 217 ? -2.841 -3.907 12.463 1.00 97.06 217 LEU A C 1
ATOM 1675 O O . LEU A 1 217 ? -2.703 -4.026 13.680 1.00 97.06 217 LEU A O 1
ATOM 1679 N N . SER A 1 218 ? -3.149 -2.742 11.894 1.00 97.38 218 SER A N 1
ATOM 1680 C CA . SER A 1 218 ? -3.330 -1.524 12.688 1.00 97.38 218 SER A CA 1
ATOM 1681 C C . SER A 1 218 ? -4.420 -1.722 13.757 1.00 97.38 218 SER A C 1
ATOM 1683 O O . SER A 1 218 ? -5.541 -2.114 13.422 1.00 97.38 218 SER A O 1
ATOM 1685 N N . PRO A 1 219 ? -4.141 -1.473 15.048 1.00 96.56 219 PRO A N 1
ATOM 1686 C CA . PRO A 1 2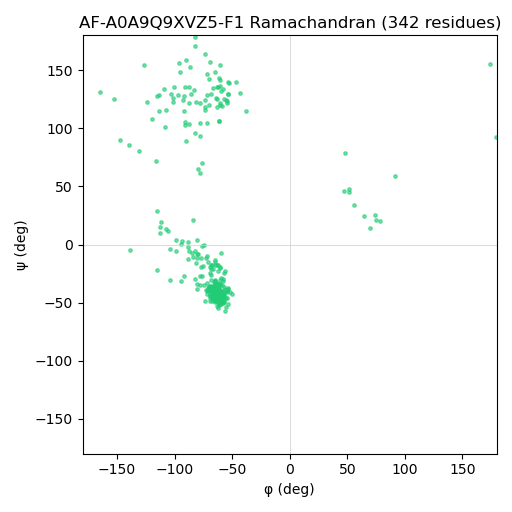19 ? -5.150 -1.569 16.099 1.00 96.56 219 PRO A CA 1
ATOM 1687 C C . PRO A 1 219 ? -6.047 -0.327 16.175 1.00 96.56 219 PRO A C 1
ATOM 1689 O O . PRO A 1 219 ? -7.053 -0.361 16.877 1.00 96.56 219 PRO A O 1
ATOM 1692 N N . ALA A 1 220 ? -5.689 0.764 15.493 1.00 96.94 220 ALA A N 1
ATOM 1693 C CA . ALA A 1 220 ? -6.210 2.097 15.772 1.00 96.94 220 ALA A CA 1
ATOM 1694 C C . ALA A 1 220 ? -7.732 2.214 15.589 1.00 96.94 220 ALA A C 1
ATOM 1696 O O . ALA A 1 220 ? -8.420 2.617 16.524 1.00 96.94 220 ALA A O 1
ATOM 1697 N N . PHE A 1 221 ? -8.274 1.803 14.438 1.00 97.81 221 PHE A N 1
ATOM 1698 C CA . PHE A 1 221 ? -9.720 1.869 14.199 1.00 97.81 221 PHE A CA 1
ATOM 1699 C C . PHE A 1 221 ? -10.539 0.910 15.074 1.00 97.81 221 PHE A C 1
ATOM 1701 O O . PHE A 1 221 ? -11.488 1.369 15.713 1.00 97.81 221 PHE A O 1
ATOM 1708 N N . PRO A 1 222 ? -10.190 -0.390 15.191 1.00 96.31 222 PRO A N 1
ATOM 1709 C CA . PRO A 1 222 ? -10.875 -1.276 16.129 1.00 96.31 222 PRO A CA 1
ATOM 1710 C C . PRO A 1 222 ? -10.831 -0.769 17.574 1.00 96.31 222 PRO A C 1
ATOM 1712 O O . PRO A 1 222 ? -11.803 -0.912 18.311 1.00 96.31 222 PRO A O 1
ATOM 1715 N N . GLN A 1 223 ? -9.719 -0.159 17.988 1.00 96.19 223 GLN A N 1
ATOM 1716 C CA . GLN A 1 223 ? -9.587 0.399 19.327 1.00 96.19 223 GLN A CA 1
ATOM 1717 C C . GLN A 1 223 ? -10.469 1.636 19.525 1.00 96.19 223 GLN A C 1
ATOM 1719 O O . GLN A 1 223 ? -11.101 1.755 20.574 1.00 96.19 223 GLN A O 1
ATOM 1724 N N . ASP A 1 224 ? -10.555 2.525 18.533 1.00 96.19 224 ASP A N 1
ATOM 1725 C CA . ASP A 1 224 ? -11.474 3.667 18.564 1.00 96.19 224 ASP A CA 1
ATOM 1726 C C . ASP A 1 224 ? -12.939 3.187 18.601 1.00 96.19 224 ASP A C 1
ATOM 1728 O O . ASP A 1 224 ? -13.719 3.663 19.425 1.00 96.19 224 ASP A O 1
ATOM 1732 N N . CYS A 1 225 ? -13.295 2.152 17.829 1.00 95.06 225 CYS A N 1
ATOM 1733 C CA . CYS A 1 225 ? -14.617 1.519 17.906 1.00 95.06 225 CYS A CA 1
ATOM 1734 C C . CYS A 1 225 ? -14.908 0.927 19.290 1.00 95.06 225 CYS A C 1
ATOM 1736 O O . CYS A 1 225 ? -16.006 1.102 19.813 1.00 95.06 225 CYS A O 1
ATOM 1738 N N . ALA A 1 226 ? -13.936 0.241 19.896 1.00 92.75 226 ALA A N 1
ATOM 1739 C CA . ALA A 1 226 ? -14.099 -0.357 21.217 1.00 92.75 226 ALA A CA 1
ATOM 1740 C C . ALA A 1 226 ? -14.306 0.695 22.313 1.00 92.75 226 ALA A C 1
ATOM 1742 O O . ALA A 1 226 ? -15.191 0.544 23.155 1.00 92.75 226 ALA A O 1
ATOM 1743 N N . ARG A 1 227 ? -13.534 1.788 22.261 1.00 92.44 227 ARG A N 1
ATOM 1744 C CA . ARG A 1 227 ? -13.647 2.921 23.193 1.00 92.44 227 ARG A CA 1
ATOM 1745 C C . ARG A 1 227 ? -14.975 3.661 23.060 1.00 92.44 227 ARG A C 1
ATOM 1747 O O . ARG A 1 227 ? -15.525 4.086 24.070 1.00 92.44 227 ARG A O 1
ATOM 1754 N N . ASP A 1 228 ? -15.488 3.778 21.838 1.00 92.69 228 ASP A N 1
ATOM 1755 C CA . ASP A 1 228 ? -16.747 4.470 21.546 1.00 92.69 228 ASP A CA 1
ATOM 1756 C C . ASP A 1 228 ? -17.979 3.543 21.638 1.00 92.69 228 ASP A C 1
ATOM 1758 O O . ASP A 1 228 ? -19.100 3.966 21.359 1.00 92.69 228 ASP A O 1
ATOM 1762 N N . GLY A 1 229 ? -17.796 2.266 22.004 1.00 86.94 229 GLY A N 1
ATOM 1763 C CA . GLY A 1 229 ? -18.880 1.280 22.100 1.00 86.94 229 GLY A CA 1
ATOM 1764 C C . GLY A 1 229 ? -19.486 0.858 20.752 1.00 86.94 229 GLY A C 1
ATOM 1765 O O . GLY A 1 229 ? -20.537 0.218 20.726 1.00 86.94 229 GLY A O 1
ATOM 1766 N N . GLN A 1 230 ? -18.827 1.166 19.631 1.00 90.25 230 GLN A N 1
ATOM 1767 C CA . GLN A 1 230 ? -19.266 0.854 18.265 1.00 90.25 230 GLN A CA 1
ATOM 1768 C C . GLN A 1 230 ? -18.955 -0.604 17.892 1.00 90.25 230 GLN A C 1
ATOM 1770 O O . GLN A 1 230 ? -18.141 -0.901 17.016 1.00 90.25 230 GLN A O 1
ATOM 1775 N N . TRP A 1 231 ? -19.606 -1.540 18.581 1.00 87.00 231 TRP A N 1
ATOM 1776 C CA . TRP A 1 231 ? -19.359 -2.979 18.446 1.00 87.00 231 TRP A CA 1
ATOM 1777 C C . TRP A 1 231 ? -19.626 -3.516 17.026 1.00 87.00 231 TRP A C 1
ATOM 1779 O O . TRP A 1 231 ? -18.914 -4.412 16.576 1.00 87.00 231 TRP A O 1
ATOM 1789 N N . LEU A 1 232 ? -20.608 -2.970 16.295 1.00 85.69 232 LEU A N 1
ATOM 1790 C CA . LEU A 1 232 ? -20.938 -3.433 14.941 1.00 85.69 232 LEU A CA 1
ATOM 1791 C C . LEU A 1 232 ? -19.829 -3.070 13.948 1.00 85.69 232 LEU A C 1
ATOM 1793 O O . LEU A 1 232 ? -19.350 -3.938 13.220 1.00 85.69 232 LEU A O 1
ATOM 1797 N N . ASN A 1 233 ? -19.376 -1.813 13.969 1.00 89.81 233 ASN A N 1
ATOM 1798 C CA . ASN A 1 233 ? -18.277 -1.346 13.120 1.00 89.81 233 ASN A CA 1
ATOM 1799 C C . ASN A 1 233 ? -16.979 -2.086 13.450 1.00 89.81 233 ASN A C 1
ATOM 1801 O O . ASN A 1 233 ? -16.252 -2.473 12.538 1.00 89.81 233 ASN A O 1
ATOM 1805 N N . PHE A 1 234 ? -16.736 -2.366 14.736 1.00 92.62 234 PHE A N 1
ATOM 1806 C CA . PHE A 1 234 ? -15.641 -3.227 15.167 1.00 92.62 234 PHE A CA 1
ATOM 1807 C C . PHE A 1 234 ? -15.710 -4.609 14.505 1.00 92.62 234 PHE A C 1
ATOM 1809 O O . PHE A 1 234 ? -14.760 -4.985 13.822 1.00 92.62 234 PHE A O 1
ATOM 1816 N N . LEU A 1 235 ? -16.820 -5.347 14.670 1.00 87.56 235 LEU A N 1
ATOM 1817 C CA . LEU A 1 235 ? -16.967 -6.716 14.155 1.00 87.56 235 LEU A CA 1
ATOM 1818 C C . LEU A 1 235 ? -16.856 -6.777 12.630 1.00 87.56 235 LEU A C 1
ATOM 1820 O O . LEU A 1 235 ? -16.105 -7.601 12.106 1.00 87.56 235 LEU A O 1
ATOM 1824 N N . LEU A 1 236 ? -17.554 -5.881 11.925 1.00 87.62 236 LEU A N 1
ATOM 1825 C CA . LEU A 1 236 ? -17.504 -5.812 10.466 1.00 87.62 236 LEU A CA 1
ATOM 1826 C C . LEU A 1 236 ? -16.080 -5.554 9.977 1.00 87.62 236 LEU A C 1
ATOM 1828 O O . LEU A 1 236 ? -15.620 -6.226 9.059 1.00 87.62 236 LEU A O 1
ATOM 1832 N N . PHE A 1 237 ? -15.365 -4.622 10.605 1.00 93.25 237 PHE A N 1
ATOM 1833 C CA . PHE A 1 237 ? -14.015 -4.267 10.189 1.00 93.25 237 PHE A CA 1
ATOM 1834 C C . PHE A 1 237 ? -13.004 -5.382 10.464 1.00 93.25 237 PHE A C 1
ATOM 1836 O O . PHE A 1 237 ? -12.225 -5.733 9.575 1.00 93.25 237 PHE A O 1
ATOM 1843 N N . VAL A 1 238 ? -13.034 -5.990 11.660 1.00 90.56 238 VAL A N 1
ATOM 1844 C CA . VAL A 1 238 ? -12.103 -7.083 11.984 1.00 90.56 238 VAL A CA 1
ATOM 1845 C C . VAL A 1 238 ? -12.336 -8.312 11.106 1.00 90.56 238 VAL A C 1
ATOM 1847 O O . VAL A 1 238 ? -11.369 -8.970 10.725 1.00 90.56 238 VAL A O 1
ATOM 1850 N N . GLN A 1 239 ? -13.590 -8.590 10.734 1.00 85.00 239 GLN A N 1
ATOM 1851 C CA . GLN A 1 239 ? -13.938 -9.687 9.833 1.00 85.00 239 GLN A CA 1
ATOM 1852 C C . GLN A 1 239 ? -13.549 -9.373 8.386 1.00 85.00 239 GLN A C 1
ATOM 1854 O O . GLN A 1 239 ? -12.885 -10.183 7.747 1.00 85.00 239 GLN A O 1
ATOM 1859 N N . LEU A 1 240 ? -13.909 -8.191 7.874 1.00 88.06 240 LEU A N 1
ATOM 1860 C CA . LEU A 1 240 ? -13.614 -7.776 6.498 1.00 88.06 240 LEU A CA 1
ATOM 1861 C C . LEU A 1 240 ? -12.112 -7.785 6.199 1.00 88.06 240 LEU A C 1
ATOM 1863 O O . LEU A 1 240 ? -11.698 -7.990 5.059 1.00 88.06 240 LEU A O 1
ATOM 1867 N N . HIS A 1 241 ? -11.290 -7.520 7.211 1.00 90.25 241 HIS A N 1
ATOM 1868 C CA . HIS A 1 241 ? -9.841 -7.444 7.075 1.00 90.25 241 HIS A CA 1
ATOM 1869 C C . HIS A 1 241 ? -9.104 -8.631 7.701 1.00 90.25 241 HIS A C 1
ATOM 1871 O O . HIS A 1 241 ? -7.886 -8.574 7.837 1.00 90.25 241 HIS A O 1
ATOM 1877 N N . ASN A 1 242 ? -9.819 -9.707 8.049 1.00 86.81 242 ASN A N 1
ATOM 1878 C CA . ASN A 1 242 ? -9.250 -10.966 8.536 1.00 86.81 242 ASN A CA 1
ATOM 1879 C C . ASN A 1 242 ? -8.259 -10.791 9.701 1.00 86.81 242 ASN A C 1
ATOM 1881 O O . ASN A 1 242 ? -7.157 -11.346 9.692 1.00 86.81 242 ASN A O 1
ATOM 1885 N N . TYR A 1 243 ? -8.640 -10.013 10.717 1.00 89.56 243 TYR A N 1
ATOM 1886 C CA . TYR A 1 243 ? -7.781 -9.802 11.881 1.00 89.56 243 TYR A CA 1
ATOM 1887 C C . TYR A 1 243 ? -7.483 -11.122 12.610 1.00 89.56 243 TYR A C 1
ATOM 1889 O O . TYR A 1 243 ? -8.403 -11.905 12.866 1.00 89.56 243 TYR A O 1
ATOM 1897 N N . PRO A 1 244 ? -6.223 -11.363 13.027 1.00 87.19 244 PRO A N 1
ATOM 1898 C CA . PRO A 1 244 ? -5.885 -12.535 13.823 1.00 87.19 244 PRO A CA 1
ATOM 1899 C C . PRO A 1 244 ? -6.691 -12.575 15.122 1.00 87.19 244 PRO A C 1
ATOM 1901 O O . PRO A 1 244 ? -6.744 -11.590 15.859 1.00 87.19 244 PRO A O 1
ATOM 1904 N N . LEU A 1 245 ? -7.248 -13.740 15.461 1.00 81.62 245 LEU A N 1
ATOM 1905 C CA . LEU A 1 245 ? -8.118 -13.914 16.632 1.00 81.62 245 LEU A CA 1
ATOM 1906 C C . LEU A 1 245 ? -7.479 -13.420 17.942 1.00 81.62 245 LEU A C 1
ATOM 1908 O O . LEU A 1 245 ? -8.152 -12.825 18.781 1.00 81.62 245 LEU A O 1
ATOM 1912 N N . GLN A 1 246 ? -6.169 -13.626 18.111 1.00 86.31 246 GLN A N 1
ATOM 1913 C CA . GLN A 1 246 ? -5.426 -13.132 19.277 1.00 86.31 246 GLN A CA 1
ATOM 1914 C C . GLN A 1 246 ? -5.460 -11.601 19.380 1.00 86.31 246 GLN A C 1
ATOM 1916 O O . GLN A 1 246 ? -5.629 -11.060 20.471 1.00 86.31 246 GLN A O 1
ATOM 1921 N N . GLN A 1 247 ? -5.349 -10.909 18.246 1.00 89.94 247 GLN A N 1
ATOM 1922 C CA . GLN A 1 247 ? -5.427 -9.456 18.182 1.00 89.94 247 GLN A CA 1
ATOM 1923 C C . GLN A 1 247 ? -6.863 -8.966 18.397 1.00 89.94 247 GLN A C 1
ATOM 1925 O O . GLN A 1 247 ? -7.081 -7.998 19.116 1.00 89.94 247 GLN A O 1
ATOM 1930 N N . VAL A 1 248 ? -7.862 -9.660 17.846 1.00 88.38 248 VAL A N 1
ATOM 1931 C CA . VAL A 1 248 ? -9.274 -9.325 18.091 1.00 88.38 248 VAL A CA 1
ATOM 1932 C C . VAL A 1 248 ? -9.606 -9.421 19.582 1.00 88.38 248 VAL A C 1
ATOM 1934 O O . VAL A 1 248 ? -10.237 -8.519 20.124 1.00 88.38 248 VAL A O 1
ATOM 1937 N N . ARG A 1 249 ? -9.124 -10.462 20.274 1.00 85.69 249 ARG A N 1
ATOM 1938 C CA . ARG A 1 249 ? -9.316 -10.635 21.724 1.00 85.69 249 ARG A CA 1
ATOM 1939 C C . ARG A 1 249 ? -8.669 -9.516 22.543 1.00 85.69 249 ARG A C 1
ATOM 1941 O O . ARG A 1 249 ? -9.292 -9.028 23.483 1.00 85.69 249 ARG A O 1
ATOM 1948 N N . SER A 1 250 ? -7.452 -9.091 22.195 1.00 91.56 250 SER A N 1
ATOM 1949 C CA . SER A 1 250 ? -6.788 -7.992 22.910 1.00 91.56 250 SER A CA 1
ATOM 1950 C C . SER A 1 250 ? -7.491 -6.651 22.686 1.00 91.56 250 SER A C 1
ATOM 1952 O O . SER A 1 250 ? -7.635 -5.871 23.624 1.00 91.56 250 SER A O 1
ATOM 1954 N N . LEU A 1 251 ? -7.996 -6.404 21.476 1.00 91.50 251 LEU A N 1
ATOM 1955 C CA . LEU A 1 251 ? -8.764 -5.201 21.156 1.00 91.50 251 LEU A CA 1
ATOM 1956 C C . LEU A 1 251 ? -10.139 -5.204 21.836 1.00 91.50 251 LEU A C 1
ATOM 1958 O O . LEU A 1 251 ? -10.562 -4.181 22.375 1.00 91.50 251 LEU A O 1
ATOM 1962 N N . ALA A 1 252 ? -10.797 -6.366 21.889 1.00 87.56 252 ALA A N 1
ATOM 1963 C CA . ALA A 1 252 ? -12.093 -6.532 22.535 1.00 87.56 252 ALA A CA 1
ATOM 1964 C C . ALA A 1 252 ? -12.051 -6.245 24.049 1.00 87.56 252 ALA A C 1
ATOM 1966 O O . ALA A 1 252 ? -13.065 -5.879 24.639 1.00 87.56 252 ALA A O 1
ATOM 1967 N N . ALA A 1 253 ? -10.877 -6.344 24.682 1.00 88.25 253 ALA A N 1
ATOM 1968 C CA . ALA A 1 253 ? -10.695 -5.992 26.090 1.00 88.25 253 ALA A CA 1
ATOM 1969 C C . ALA A 1 253 ? -10.903 -4.496 26.392 1.00 88.25 253 ALA A C 1
ATOM 1971 O O . ALA A 1 253 ? -11.021 -4.127 27.555 1.00 88.25 253 ALA A O 1
ATOM 1972 N N . SER A 1 254 ? -10.945 -3.636 25.366 1.00 89.44 254 SER A N 1
ATOM 1973 C CA . SER A 1 254 ? -11.203 -2.198 25.528 1.00 89.44 254 SER A CA 1
ATOM 1974 C C . SER A 1 254 ? -12.696 -1.840 25.578 1.00 89.44 254 SER A C 1
ATOM 1976 O O . SER A 1 254 ? -13.019 -0.683 25.834 1.00 89.44 254 SER A O 1
ATOM 1978 N N . PHE A 1 255 ? -13.603 -2.792 25.324 1.00 89.69 255 PHE A N 1
ATOM 1979 C CA . PHE A 1 255 ? -15.044 -2.577 25.484 1.00 89.69 255 PHE A CA 1
ATOM 1980 C C . PHE A 1 255 ? -15.452 -2.550 26.964 1.00 89.69 255 PHE A C 1
ATOM 1982 O O . PHE A 1 255 ? -14.730 -3.022 27.842 1.00 89.69 255 PHE A O 1
ATOM 1989 N N . CYS A 1 256 ? -16.657 -2.047 27.249 1.00 85.38 256 CYS A N 1
ATOM 1990 C CA . CYS A 1 256 ? -17.243 -2.178 28.580 1.00 85.38 256 CYS A CA 1
ATOM 1991 C C . CYS A 1 256 ? -17.426 -3.665 28.966 1.00 85.38 256 CYS A C 1
ATOM 1993 O O . CYS A 1 256 ? -17.601 -4.505 28.078 1.00 85.38 256 CYS A O 1
ATOM 1995 N N . PRO A 1 257 ? -17.450 -4.009 30.270 1.00 84.81 257 PRO A N 1
ATOM 1996 C CA . PRO A 1 257 ? -17.454 -5.405 30.721 1.00 84.81 257 PRO A CA 1
ATOM 1997 C C . PRO A 1 257 ? -18.564 -6.270 30.110 1.00 84.81 257 PRO A C 1
ATOM 1999 O O . PRO A 1 257 ? -18.317 -7.416 29.749 1.00 84.81 257 PRO A O 1
ATOM 2002 N N . ALA A 1 258 ? -19.768 -5.714 29.927 1.00 80.75 258 ALA A N 1
ATOM 2003 C CA . ALA A 1 258 ? -20.884 -6.427 29.305 1.00 80.75 258 ALA A CA 1
ATOM 2004 C C . ALA A 1 258 ? -20.565 -6.827 27.852 1.00 80.75 258 ALA A C 1
ATOM 2006 O O . ALA A 1 258 ? -20.604 -8.007 27.504 1.00 80.75 258 ALA A O 1
ATOM 2007 N N . LEU A 1 259 ? -20.186 -5.859 27.010 1.00 76.81 259 LEU A N 1
ATOM 2008 C CA . LEU A 1 259 ? -19.839 -6.108 25.608 1.00 76.81 259 LEU A CA 1
ATOM 2009 C C . LEU A 1 259 ? -18.591 -6.985 25.479 1.00 76.81 259 LEU A C 1
ATOM 2011 O O . LEU A 1 259 ? -18.567 -7.881 24.641 1.00 76.81 259 LEU A O 1
ATOM 2015 N N . GLN A 1 260 ? -17.588 -6.787 26.335 1.00 79.12 260 GLN A N 1
ATOM 2016 C CA . GLN A 1 260 ? -16.389 -7.618 26.368 1.00 79.12 260 GLN A CA 1
ATOM 2017 C C . GLN A 1 260 ? -16.738 -9.095 26.595 1.00 79.12 260 GLN A C 1
ATOM 2019 O O . GLN A 1 260 ? -16.248 -9.952 25.856 1.00 79.12 260 GLN A O 1
ATOM 2024 N N . SER A 1 261 ? -17.586 -9.406 27.584 1.00 74.31 261 SER A N 1
ATOM 2025 C CA . SER A 1 261 ? -18.031 -10.780 27.849 1.00 74.31 261 SER A CA 1
ATOM 2026 C C . SER A 1 261 ? -18.783 -11.372 26.659 1.00 74.31 261 SER A C 1
ATOM 2028 O O . SER A 1 261 ? -18.479 -12.488 26.243 1.00 74.31 261 SER A O 1
ATOM 2030 N N . HIS A 1 262 ? -19.710 -10.619 26.063 1.00 74.88 262 HIS A N 1
ATOM 2031 C CA . HIS A 1 262 ? -20.496 -11.082 24.917 1.00 74.88 262 HIS A CA 1
ATOM 2032 C C . HIS A 1 262 ? -19.639 -11.335 23.672 1.00 74.88 262 HIS A C 1
ATOM 2034 O O . HIS A 1 262 ? -19.718 -12.405 23.072 1.00 74.88 262 HIS A O 1
ATOM 2040 N N . ILE A 1 263 ? -18.772 -10.388 23.314 1.00 75.81 263 ILE A N 1
ATOM 2041 C CA . ILE A 1 263 ? -17.853 -10.519 22.180 1.00 75.81 263 ILE A CA 1
ATOM 2042 C C . ILE A 1 263 ? -16.895 -11.697 22.408 1.00 75.81 263 ILE A C 1
ATOM 2044 O O . ILE A 1 263 ? -16.667 -12.495 21.501 1.00 75.81 263 ILE A O 1
ATOM 2048 N N . SER A 1 264 ? -16.377 -11.857 23.630 1.00 73.38 264 SER A N 1
ATOM 2049 C CA . SER A 1 264 ? -15.496 -12.980 23.971 1.00 73.38 264 SER A CA 1
ATOM 2050 C C . SER A 1 264 ? -16.183 -14.334 23.799 1.00 73.38 264 SER A C 1
ATOM 2052 O O . SER A 1 264 ? -15.533 -15.264 23.332 1.00 73.38 264 SER A O 1
ATOM 2054 N N . LEU A 1 265 ? -17.474 -14.441 24.134 1.00 71.62 265 LEU A N 1
ATOM 2055 C CA . LEU A 1 265 ? -18.269 -15.654 23.916 1.00 71.62 265 LEU A CA 1
ATOM 2056 C C . LEU A 1 265 ? -18.472 -15.937 22.420 1.00 71.62 265 LEU A C 1
ATOM 2058 O O . LEU A 1 265 ? -18.190 -17.046 21.984 1.00 71.62 265 LEU A O 1
ATOM 2062 N N . ALA A 1 266 ? -18.847 -14.941 21.608 1.00 69.06 266 ALA A N 1
ATOM 2063 C CA . ALA A 1 266 ? -19.018 -15.136 20.159 1.00 69.06 266 ALA A CA 1
ATOM 2064 C C . ALA A 1 266 ? -17.743 -15.639 19.453 1.00 69.06 266 ALA A C 1
ATOM 2066 O O . ALA A 1 266 ? -17.820 -16.356 18.459 1.00 69.06 266 ALA A O 1
ATOM 2067 N N . PHE A 1 267 ? -16.565 -15.293 19.977 1.00 66.62 267 PHE A N 1
ATOM 2068 C CA . PHE A 1 267 ? -15.273 -15.747 19.459 1.00 66.62 267 PHE A CA 1
ATOM 2069 C C . PHE A 1 267 ? -14.768 -17.075 20.057 1.00 66.62 267 PHE A C 1
ATOM 2071 O O . PHE A 1 267 ? -13.685 -17.529 19.674 1.00 66.62 267 PHE A O 1
ATOM 2078 N N . GLN A 1 268 ? -15.488 -17.692 21.001 1.00 64.12 268 GLN A N 1
ATOM 2079 C CA . GLN A 1 268 ? -15.156 -19.025 21.527 1.00 64.12 268 GLN A CA 1
ATOM 2080 C C . GLN A 1 268 ? -15.646 -20.147 20.604 1.00 64.12 268 GLN A C 1
ATOM 2082 O O . GLN A 1 268 ? -14.948 -21.149 20.458 1.00 64.12 268 GLN A O 1
ATOM 2087 N N . ASP A 1 269 ? -16.782 -19.945 19.933 1.00 55.59 269 ASP A N 1
ATOM 2088 C CA . ASP A 1 269 ? -17.415 -20.957 19.073 1.00 55.59 269 ASP A CA 1
ATOM 2089 C C . ASP A 1 269 ? -16.839 -21.008 17.647 1.00 55.59 269 ASP A C 1
ATOM 2091 O O . ASP A 1 269 ? -17.091 -21.948 16.902 1.00 55.59 269 ASP A O 1
ATOM 2095 N N . LEU A 1 270 ? -16.017 -20.024 17.265 1.00 54.03 270 LEU A N 1
ATOM 2096 C CA . LEU A 1 270 ? -15.359 -19.944 15.952 1.00 54.03 270 LEU A CA 1
ATOM 2097 C C . LEU A 1 270 ? -14.048 -20.749 15.871 1.00 54.03 270 LEU A C 1
ATOM 2099 O O . LEU A 1 270 ? -13.196 -20.462 15.026 1.00 54.03 270 LEU A O 1
ATOM 2103 N N . HIS A 1 271 ? -13.846 -21.743 16.741 1.00 41.56 271 HIS A N 1
ATOM 2104 C CA . HIS A 1 271 ? -12.703 -22.638 16.589 1.00 41.56 271 HIS A CA 1
ATOM 2105 C C . HIS A 1 271 ? -12.770 -23.347 15.225 1.00 41.56 271 HIS A C 1
ATOM 2107 O O . HIS A 1 271 ? -13.816 -23.885 14.864 1.00 41.56 271 HIS A O 1
ATOM 2113 N N . PRO A 1 272 ? -11.663 -23.377 14.463 1.00 40.75 272 PRO A N 1
ATOM 2114 C CA . PRO A 1 272 ? -11.581 -24.115 13.215 1.00 40.75 272 PRO A CA 1
ATOM 2115 C C . PRO A 1 272 ? -11.428 -25.608 13.524 1.00 40.75 272 PRO A C 1
ATOM 2117 O O . PRO A 1 272 ? -10.368 -26.190 13.322 1.00 40.75 272 PRO A O 1
ATOM 2120 N N . GLU A 1 273 ? -12.474 -26.240 14.042 1.00 40.06 273 GLU A N 1
ATOM 2121 C CA . GLU A 1 273 ? -12.564 -27.692 14.090 1.00 40.06 273 GLU A CA 1
ATOM 2122 C C . GLU A 1 273 ? -13.733 -28.140 13.213 1.00 40.06 273 GLU A C 1
ATOM 2124 O O . GLU A 1 273 ? -14.858 -27.680 13.371 1.00 40.06 273 GLU A O 1
ATOM 2129 N N . GLN A 1 274 ? -13.422 -29.075 12.305 1.00 38.28 274 GLN A N 1
ATOM 2130 C CA . GLN A 1 274 ? -14.315 -29.803 11.392 1.00 38.28 274 GLN A CA 1
ATOM 2131 C C . GLN A 1 274 ? -14.543 -29.198 9.990 1.00 38.28 274 GLN A C 1
ATOM 2133 O O . GLN A 1 274 ? -15.672 -29.049 9.534 1.00 38.28 274 GLN A O 1
ATOM 2138 N N . LEU A 1 275 ? -13.464 -29.013 9.214 1.00 30.02 275 LEU A N 1
ATOM 2139 C CA . LEU A 1 275 ? -13.545 -29.410 7.799 1.00 30.02 275 LEU A CA 1
ATOM 2140 C C . LEU A 1 275 ? -13.378 -30.941 7.738 1.00 30.02 275 LEU A C 1
ATOM 2142 O O . LEU A 1 275 ? -12.342 -31.438 8.194 1.00 30.02 275 LEU A O 1
ATOM 2146 N N . PRO A 1 276 ? -14.331 -31.714 7.184 1.00 34.97 276 PRO A N 1
ATOM 2147 C CA . PRO A 1 276 ? -14.083 -33.114 6.894 1.00 34.97 276 PRO A CA 1
ATOM 2148 C C . PRO A 1 276 ? -12.969 -33.193 5.851 1.00 34.97 276 PRO A C 1
ATOM 2150 O O . PRO A 1 276 ? -13.083 -32.674 4.740 1.00 34.97 276 PRO A O 1
ATOM 2153 N N . SER A 1 277 ? -11.868 -33.832 6.239 1.00 32.88 277 SER A N 1
ATOM 2154 C CA . SER A 1 277 ? -10.795 -34.207 5.328 1.00 32.88 277 SER A CA 1
ATOM 2155 C C . SER A 1 277 ? -11.380 -35.029 4.185 1.00 32.88 277 SER A C 1
ATOM 2157 O O . SER A 1 277 ? -12.025 -36.052 4.412 1.00 32.88 277 SER A O 1
ATOM 2159 N N . GLY A 1 278 ? -11.157 -34.573 2.954 1.00 36.25 278 GLY A N 1
ATOM 2160 C CA . GLY A 1 278 ? -11.492 -35.326 1.757 1.00 36.25 278 GLY A CA 1
ATOM 2161 C C . GLY A 1 278 ? -10.710 -36.636 1.732 1.00 36.25 278 GLY A C 1
ATOM 2162 O O . GLY A 1 278 ? -9.512 -36.647 1.465 1.00 36.25 278 GLY A O 1
ATOM 2163 N N . SER A 1 279 ? -11.401 -37.741 1.993 1.00 30.69 279 SER A N 1
ATOM 2164 C CA . SER A 1 279 ? -10.960 -39.080 1.624 1.00 30.69 279 SER A CA 1
ATOM 2165 C C . SER A 1 279 ? -12.014 -39.651 0.686 1.00 30.69 279 SER A C 1
ATOM 2167 O O . SER A 1 279 ? -13.152 -39.906 1.078 1.00 30.69 279 SER A O 1
ATOM 2169 N N . GLY A 1 280 ? -11.647 -39.754 -0.591 1.00 32.97 280 GLY A N 1
ATOM 2170 C CA . GLY A 1 280 ? -12.444 -40.434 -1.599 1.00 32.97 280 GLY A CA 1
ATOM 2171 C C . GLY A 1 280 ? -12.501 -41.931 -1.307 1.00 32.97 280 GLY A C 1
ATOM 2172 O O . GLY A 1 280 ? -11.482 -42.557 -1.023 1.00 32.97 280 GLY A O 1
ATOM 2173 N N . GLY A 1 281 ? -13.696 -42.502 -1.405 1.00 28.28 281 GLY A N 1
ATOM 2174 C CA . GLY A 1 281 ? -13.915 -43.933 -1.248 1.00 28.28 281 GLY A CA 1
ATOM 2175 C C . GLY A 1 281 ? -15.389 -44.269 -1.397 1.00 28.28 281 GLY A C 1
ATOM 2176 O O . GLY A 1 281 ? -16.146 -44.195 -0.436 1.00 28.28 281 GLY A O 1
ATOM 2177 N N . SER A 1 282 ? -15.782 -44.600 -2.625 1.00 38.25 282 SER A N 1
ATOM 2178 C CA . SER A 1 282 ? -17.108 -45.055 -3.036 1.00 38.25 282 SER A CA 1
ATOM 2179 C C . SER A 1 282 ? -17.714 -46.080 -2.079 1.00 38.25 282 SER A C 1
ATOM 2181 O O . SER A 1 282 ? -17.094 -47.109 -1.804 1.00 38.25 282 SER A O 1
ATOM 2183 N N . ARG A 1 283 ? -18.967 -45.869 -1.660 1.00 29.84 283 ARG A N 1
ATOM 2184 C CA . ARG A 1 283 ? -19.840 -46.980 -1.274 1.00 29.84 283 ARG A CA 1
ATOM 2185 C C . ARG A 1 283 ? -21.309 -46.627 -1.484 1.00 29.84 283 ARG A C 1
ATOM 2187 O O . ARG A 1 283 ? -21.793 -45.597 -1.032 1.00 29.84 283 ARG A O 1
ATOM 2194 N N . GLU A 1 284 ? -21.952 -47.496 -2.246 1.00 32.41 284 GLU A N 1
ATOM 2195 C CA . GLU A 1 284 ? -23.302 -47.412 -2.791 1.00 32.41 284 GLU A CA 1
ATOM 2196 C C . GLU A 1 284 ? -24.387 -47.316 -1.706 1.00 32.41 284 GLU A C 1
ATOM 2198 O O . GLU A 1 284 ? -24.323 -47.981 -0.670 1.00 32.41 284 GLU A O 1
ATOM 2203 N N . LEU A 1 285 ? -25.403 -46.495 -1.983 1.00 33.59 285 LEU A N 1
ATOM 2204 C CA . LEU A 1 285 ? -26.680 -46.437 -1.266 1.00 33.59 285 LEU A CA 1
ATOM 2205 C C . LEU A 1 285 ? -27.535 -47.678 -1.571 1.00 33.59 285 LEU A C 1
ATOM 2207 O O . LEU A 1 285 ? -27.598 -48.096 -2.728 1.00 33.59 285 LEU A O 1
ATOM 2211 N N . PRO A 1 286 ? -28.331 -48.148 -0.597 1.00 34.66 286 PRO A N 1
ATOM 2212 C CA . PRO A 1 286 ? -29.665 -48.657 -0.910 1.00 34.66 286 PRO A CA 1
ATOM 2213 C C . PRO A 1 286 ? -30.769 -47.725 -0.395 1.00 34.66 286 PRO A C 1
ATOM 2215 O O . PRO A 1 286 ? -30.757 -47.263 0.745 1.00 34.66 286 PRO A O 1
ATOM 2218 N N . LEU A 1 287 ? -31.735 -47.489 -1.282 1.00 43.25 287 LEU A N 1
ATOM 2219 C CA . LEU A 1 287 ? -32.991 -46.770 -1.089 1.00 43.25 287 LEU A CA 1
ATOM 2220 C C . LEU A 1 287 ? -33.910 -47.458 -0.066 1.00 43.25 287 LEU A C 1
ATOM 2222 O O . LEU A 1 287 ? -34.307 -48.594 -0.299 1.00 43.25 287 LEU A O 1
ATOM 2226 N N . THR A 1 288 ? -34.345 -46.720 0.961 1.00 33.34 288 THR A N 1
ATOM 2227 C CA . THR A 1 288 ? -35.690 -46.797 1.583 1.00 33.34 288 THR A CA 1
ATOM 2228 C C . THR A 1 288 ? -35.914 -45.548 2.454 1.00 33.34 288 THR A C 1
ATOM 2230 O O . THR A 1 288 ? -35.031 -45.247 3.258 1.00 33.34 288 THR A O 1
ATOM 2233 N N . PRO A 1 289 ? -37.049 -44.826 2.350 1.00 35.19 289 PRO A N 1
ATOM 2234 C CA . PRO A 1 289 ? -37.346 -43.692 3.224 1.00 35.19 289 PRO A CA 1
ATOM 2235 C C . PRO A 1 289 ? -38.135 -44.143 4.471 1.00 35.19 289 PRO A C 1
ATOM 2237 O O . PRO A 1 289 ? -39.100 -44.897 4.327 1.00 35.19 289 PRO A O 1
ATOM 2240 N N . PRO A 1 290 ? -37.792 -43.684 5.687 1.00 35.25 290 PRO A N 1
ATOM 2241 C CA . PRO A 1 290 ? -38.735 -43.617 6.797 1.00 35.25 290 PRO A CA 1
ATOM 2242 C C . PRO A 1 290 ? -39.461 -42.250 6.813 1.00 35.25 290 PRO A C 1
ATOM 2244 O O . PRO A 1 290 ? -38.968 -41.294 6.209 1.00 35.25 290 PRO A O 1
ATOM 2247 N N . PRO A 1 291 ? -40.637 -42.148 7.458 1.00 41.50 291 PRO A N 1
ATOM 2248 C CA . PRO A 1 291 ? -41.522 -40.994 7.355 1.00 41.50 291 PRO A CA 1
ATOM 2249 C C . PRO A 1 291 ? -41.173 -39.883 8.357 1.00 41.50 291 PRO A C 1
ATOM 2251 O O . PRO A 1 291 ? -40.636 -40.143 9.430 1.00 41.50 291 PRO A O 1
ATOM 2254 N N . ASP A 1 292 ? -41.527 -38.657 7.970 1.00 41.94 292 ASP A N 1
ATOM 2255 C CA . ASP A 1 292 ? -41.836 -37.493 8.805 1.00 41.94 292 ASP A CA 1
ATOM 2256 C C . ASP A 1 292 ? -40.859 -37.144 9.940 1.00 41.94 292 ASP A C 1
ATOM 2258 O O . ASP A 1 292 ? -41.143 -37.305 11.125 1.00 41.94 292 ASP A O 1
ATOM 2262 N N . HIS A 1 293 ? -39.748 -36.509 9.571 1.00 37.19 293 HIS A N 1
ATOM 2263 C CA . HIS A 1 293 ? -39.138 -35.496 10.426 1.00 37.19 293 HIS A CA 1
ATOM 2264 C C . HIS A 1 293 ? -39.012 -34.207 9.625 1.00 37.19 293 HIS A C 1
ATOM 2266 O O . HIS A 1 293 ? -38.424 -34.202 8.544 1.00 37.19 293 HIS A O 1
ATOM 2272 N N . GLU A 1 294 ? -39.613 -33.142 10.157 1.00 40.72 294 GLU A N 1
ATOM 2273 C CA . GLU A 1 294 ? -39.493 -31.767 9.679 1.00 40.72 294 GLU A CA 1
ATOM 2274 C C . GLU A 1 294 ? -38.056 -31.504 9.225 1.00 40.72 294 GLU A C 1
ATOM 2276 O O . GLU A 1 294 ? -37.111 -31.561 10.016 1.00 40.72 294 GLU A O 1
ATOM 2281 N N . SER A 1 295 ? -37.882 -31.261 7.928 1.00 35.59 295 SER A N 1
ATOM 2282 C CA . SER A 1 295 ? -36.612 -30.796 7.391 1.00 35.59 295 SER A CA 1
ATOM 2283 C C . SER A 1 295 ? -36.217 -29.530 8.155 1.00 35.59 295 SER A C 1
ATOM 2285 O O . SER A 1 295 ? -37.008 -28.580 8.137 1.00 35.59 295 SER A O 1
ATOM 2287 N N . PRO A 1 296 ? -35.047 -29.468 8.817 1.00 45.84 296 PRO A N 1
ATOM 2288 C CA . PRO A 1 296 ? -34.592 -28.212 9.383 1.00 45.84 296 PRO A CA 1
ATOM 2289 C C . PRO A 1 296 ? -34.449 -27.231 8.220 1.00 45.84 296 PRO A C 1
ATOM 2291 O O . PRO A 1 296 ? -33.721 -27.505 7.262 1.00 45.84 296 PRO A O 1
ATOM 2294 N N . GLU A 1 297 ? -35.200 -26.127 8.270 1.00 52.84 297 GLU A N 1
ATOM 2295 C CA . GLU A 1 297 ? -35.007 -25.017 7.341 1.00 52.84 297 GLU A CA 1
ATOM 2296 C C . GLU A 1 297 ? -33.507 -24.695 7.263 1.00 52.84 297 GLU A C 1
ATOM 2298 O O . GLU A 1 297 ? -32.828 -24.725 8.299 1.00 52.84 297 GLU A O 1
ATOM 2303 N N . PRO A 1 298 ? -32.967 -24.396 6.069 1.00 56.16 298 PRO A N 1
ATOM 2304 C CA . PRO A 1 298 ? -31.571 -24.009 5.952 1.00 56.16 298 PRO A CA 1
ATOM 2305 C C . PRO A 1 298 ? -31.276 -22.841 6.912 1.00 56.16 298 PRO A C 1
ATOM 2307 O O . PRO A 1 298 ? -32.123 -21.950 7.063 1.00 56.16 298 PRO A O 1
ATOM 2310 N N . PRO A 1 299 ? -30.110 -22.838 7.587 1.00 59.47 299 PRO A N 1
ATOM 2311 C CA . PRO A 1 299 ? -29.743 -21.753 8.489 1.00 59.47 299 PRO A CA 1
ATOM 2312 C C . PRO A 1 299 ? -29.801 -20.435 7.714 1.00 59.47 299 PRO A C 1
ATOM 2314 O O . PRO A 1 299 ? -29.199 -20.311 6.646 1.00 59.47 299 PRO A O 1
ATOM 2317 N N . ARG A 1 300 ? -30.588 -19.474 8.211 1.00 67.38 300 ARG A N 1
ATOM 2318 C CA . ARG A 1 300 ? -30.771 -18.194 7.520 1.00 67.38 300 ARG A CA 1
ATOM 2319 C C . ARG A 1 300 ? -29.477 -17.396 7.599 1.00 67.38 300 ARG A C 1
ATOM 2321 O O . ARG A 1 300 ? -28.803 -17.387 8.627 1.00 67.38 300 ARG A O 1
ATOM 2328 N N . GLU A 1 301 ? -29.148 -16.684 6.528 1.00 71.75 301 GLU A N 1
ATOM 2329 C CA . GLU A 1 301 ? -27.956 -15.844 6.508 1.00 71.75 301 GLU A CA 1
ATOM 2330 C C . GLU A 1 301 ? -28.049 -14.739 7.573 1.00 71.75 301 GLU A C 1
ATOM 2332 O O . GLU A 1 301 ? -29.078 -14.076 7.723 1.00 71.75 301 GLU A O 1
ATOM 2337 N N . LEU A 1 302 ? -26.952 -14.516 8.305 1.00 71.94 302 LEU A N 1
ATOM 2338 C CA . LEU A 1 302 ? -26.868 -13.556 9.413 1.00 71.94 302 LEU A CA 1
ATOM 2339 C C . LEU A 1 302 ? -27.401 -12.163 9.038 1.00 71.94 302 LEU A C 1
ATOM 2341 O O . LEU A 1 302 ? -28.129 -11.542 9.809 1.00 71.94 302 LEU A O 1
ATOM 2345 N N . PHE A 1 303 ? -27.058 -11.686 7.840 1.00 67.31 303 PHE A N 1
ATOM 2346 C CA . PHE A 1 303 ? -27.476 -10.377 7.339 1.00 67.31 303 PHE A CA 1
ATOM 2347 C C . PHE A 1 303 ? -28.973 -10.308 7.033 1.00 67.31 303 PHE A C 1
ATOM 2349 O O . PHE A 1 303 ? -29.595 -9.282 7.299 1.00 67.31 303 PHE A O 1
ATOM 2356 N N . GLN A 1 304 ? -29.567 -11.399 6.546 1.00 72.00 304 GLN A N 1
ATOM 2357 C CA . GLN A 1 304 ? -31.008 -11.480 6.326 1.00 72.00 304 GLN A CA 1
ATOM 2358 C C . GLN A 1 304 ? -31.761 -11.420 7.660 1.00 72.00 304 GLN A C 1
ATOM 2360 O O . GLN A 1 304 ? -32.707 -10.651 7.805 1.00 72.00 304 GLN A O 1
ATOM 2365 N N . VAL A 1 305 ? -31.290 -12.164 8.665 1.00 79.75 305 VAL A N 1
ATOM 2366 C CA . VAL A 1 305 ? -31.859 -12.142 10.022 1.00 79.75 305 VAL A CA 1
ATOM 2367 C C . VAL A 1 305 ? -31.732 -10.753 10.658 1.00 79.75 305 VAL A C 1
ATOM 2369 O O . VAL A 1 305 ? -32.672 -10.267 11.287 1.00 79.75 305 VAL A O 1
ATOM 2372 N N . LEU A 1 306 ? -30.590 -10.085 10.473 1.00 73.94 306 LEU A N 1
ATOM 2373 C CA . LEU A 1 306 ? -30.376 -8.716 10.941 1.00 73.94 306 LEU A CA 1
ATOM 2374 C C . LEU A 1 306 ? -31.332 -7.722 10.278 1.00 73.94 306 LEU A C 1
ATOM 2376 O O . LEU A 1 306 ? -31.905 -6.890 10.978 1.00 73.94 306 LEU A O 1
ATOM 2380 N N . LEU A 1 307 ? -31.544 -7.820 8.967 1.00 73.12 307 LEU A N 1
ATOM 2381 C CA . LEU A 1 307 ? -32.458 -6.940 8.242 1.00 73.12 307 LEU A CA 1
ATOM 2382 C C . LEU A 1 307 ? -33.916 -7.155 8.677 1.00 73.12 307 LEU A C 1
ATOM 2384 O O . LEU A 1 307 ? -34.591 -6.196 9.042 1.00 73.12 307 LEU A O 1
ATOM 2388 N N . GLU A 1 308 ? -34.364 -8.412 8.745 1.00 74.00 308 GLU A N 1
ATOM 2389 C CA . GLU A 1 308 ? -35.708 -8.776 9.215 1.00 74.00 308 GLU A CA 1
ATOM 2390 C C . GLU A 1 308 ? -35.957 -8.327 10.664 1.00 74.00 308 GLU A C 1
ATOM 2392 O O . GLU A 1 308 ? -37.085 -7.989 11.027 1.00 74.00 308 GLU A O 1
ATOM 2397 N N . SER A 1 309 ? -34.912 -8.280 11.500 1.00 80.50 309 SER A N 1
ATOM 2398 C CA . SER A 1 309 ? -35.030 -7.810 12.882 1.00 80.50 309 SER A CA 1
ATOM 2399 C C . SER A 1 309 ? -35.394 -6.330 12.994 1.00 80.50 309 SER A C 1
ATOM 2401 O O . SER A 1 309 ? -36.120 -5.965 13.920 1.00 80.50 309 SER A O 1
ATOM 2403 N N . GLN A 1 310 ? -34.949 -5.492 12.049 1.00 72.62 310 GLN A N 1
ATOM 2404 C CA . GLN A 1 310 ? -35.221 -4.047 12.051 1.00 72.62 310 GLN A CA 1
ATOM 2405 C C . GLN A 1 310 ? -36.698 -3.735 11.783 1.00 72.62 310 GLN A C 1
ATOM 2407 O O . GLN A 1 310 ? -37.202 -2.702 12.209 1.00 72.62 310 GLN A O 1
ATOM 2412 N N . GLU A 1 311 ? -37.411 -4.644 11.119 1.00 74.56 311 GLU A N 1
ATOM 2413 C CA . GLU A 1 311 ? -38.841 -4.507 10.830 1.00 74.56 311 GLU A CA 1
ATOM 2414 C C . GLU A 1 311 ? -39.733 -4.928 12.012 1.00 74.56 311 GLU A C 1
ATOM 2416 O O . GLU A 1 311 ? -40.958 -4.795 11.960 1.00 74.56 311 GLU A O 1
ATOM 2421 N N . LYS A 1 312 ? -39.149 -5.470 13.090 1.00 77.38 312 LYS A N 1
ATOM 2422 C CA . LYS A 1 312 ? -39.890 -5.939 14.266 1.00 77.38 312 LYS A CA 1
ATOM 2423 C C . LYS A 1 312 ? -39.944 -4.863 15.355 1.00 77.38 312 LYS A C 1
ATOM 2425 O O . LYS A 1 312 ? -38.974 -4.147 15.573 1.00 77.38 312 LYS A O 1
ATOM 2430 N N . PRO A 1 313 ? -41.027 -4.821 16.157 1.00 74.81 313 PRO A N 1
ATOM 2431 C CA . PRO A 1 313 ? -41.177 -3.846 17.244 1.00 74.81 313 PRO A CA 1
ATOM 2432 C C . PRO A 1 313 ? -40.147 -4.016 18.373 1.00 74.81 313 PRO A C 1
ATOM 2434 O O . PRO A 1 313 ? -39.959 -3.119 19.186 1.00 74.81 313 PRO A O 1
ATOM 2437 N N . SER A 1 314 ? -39.490 -5.175 18.457 1.00 81.31 314 SER A N 1
ATOM 2438 C CA . SER A 1 314 ? -38.388 -5.423 19.392 1.00 81.31 314 SER A CA 1
ATOM 2439 C C . SER A 1 314 ? -37.296 -6.243 18.693 1.00 81.31 314 SER A C 1
ATOM 2441 O O . SER A 1 314 ? -37.298 -7.474 18.795 1.00 81.31 314 SER A O 1
ATOM 2443 N N . PRO A 1 315 ? -36.363 -5.580 17.980 1.00 77.00 315 PRO A N 1
ATOM 2444 C CA . PRO A 1 315 ? -35.331 -6.242 17.178 1.00 77.00 315 PRO A CA 1
ATOM 2445 C C . PRO A 1 315 ? -34.514 -7.250 17.988 1.00 77.00 315 PRO A C 1
ATOM 2447 O O . PRO A 1 315 ? -34.281 -8.370 17.547 1.00 77.00 315 PRO A O 1
ATOM 2450 N N . TRP A 1 316 ? -34.177 -6.907 19.236 1.00 77.81 316 TRP A N 1
ATOM 2451 C CA . TRP A 1 316 ? -33.429 -7.790 20.130 1.00 77.81 316 TRP A CA 1
ATOM 2452 C C . TRP A 1 316 ? -34.164 -9.095 20.466 1.00 77.81 316 TRP A C 1
ATOM 2454 O O . TRP A 1 316 ? -33.530 -10.142 20.528 1.00 77.81 316 TRP A O 1
ATOM 2464 N N . ARG A 1 317 ? -35.494 -9.081 20.651 1.00 83.75 317 ARG A N 1
ATOM 2465 C CA . ARG A 1 317 ? -36.262 -10.309 20.944 1.00 83.75 317 ARG A CA 1
ATOM 2466 C C . ARG A 1 317 ? -36.288 -11.237 19.744 1.00 83.75 317 ARG A C 1
ATOM 2468 O O . ARG A 1 317 ? -36.170 -12.447 19.907 1.00 83.75 317 ARG A O 1
ATOM 2475 N N . PHE A 1 318 ? -36.422 -10.657 18.555 1.00 84.12 318 PHE A N 1
ATOM 2476 C CA . PHE A 1 318 ? -36.378 -11.400 17.305 1.00 84.12 318 PHE A CA 1
ATOM 2477 C C . PHE A 1 318 ? -34.996 -12.026 17.088 1.00 84.12 318 PHE A C 1
ATOM 2479 O O . PHE A 1 318 ? -34.899 -13.237 16.904 1.00 84.12 318 PHE A O 1
ATOM 2486 N N . LEU A 1 319 ? -33.926 -11.238 17.233 1.00 82.62 319 LEU A N 1
ATOM 2487 C CA . LEU A 1 319 ? -32.548 -11.730 17.145 1.00 82.62 319 LEU A CA 1
ATOM 2488 C C . LEU A 1 319 ? -32.266 -12.831 18.171 1.00 82.62 319 LEU A C 1
ATOM 2490 O O . LEU A 1 319 ? -31.652 -13.833 17.823 1.00 82.62 319 LEU A O 1
ATOM 2494 N N . LEU A 1 320 ? -32.767 -12.701 19.403 1.00 83.75 320 LEU A N 1
ATOM 2495 C CA . LEU A 1 320 ? -32.604 -13.722 20.438 1.00 83.75 320 LEU A CA 1
ATOM 2496 C C . LEU A 1 320 ? -33.370 -15.009 20.095 1.00 83.75 320 LEU A C 1
ATOM 2498 O O . LEU A 1 320 ? -32.853 -16.106 20.292 1.00 83.75 320 LEU A O 1
ATOM 2502 N N . SER A 1 321 ? -34.584 -14.892 19.551 1.00 84.25 321 SER A N 1
ATOM 2503 C CA . SER A 1 321 ? -35.358 -16.056 19.110 1.00 84.25 321 SER A CA 1
ATOM 2504 C C . SER A 1 321 ? -34.673 -16.797 17.958 1.00 84.25 321 SER A C 1
ATOM 2506 O O . SER A 1 321 ? -34.598 -18.025 17.972 1.00 84.25 321 SER A O 1
ATOM 2508 N N . GLU A 1 322 ? -34.076 -16.059 17.022 1.00 83.38 322 GLU A N 1
ATOM 2509 C CA . GLU A 1 322 ? -33.305 -16.618 15.912 1.00 83.38 322 GLU A CA 1
ATOM 2510 C C . GLU A 1 322 ? -31.966 -17.200 16.370 1.00 83.38 322 GLU A C 1
ATOM 2512 O O . GLU A 1 322 ? -31.535 -18.233 15.861 1.00 83.38 322 GLU A O 1
ATOM 2517 N N . ALA A 1 323 ? -31.345 -16.615 17.394 1.00 82.38 323 ALA A N 1
ATOM 2518 C CA . ALA A 1 323 ? -30.151 -17.161 18.021 1.00 82.38 323 ALA A CA 1
ATOM 2519 C C . ALA A 1 323 ? -30.397 -18.540 18.637 1.00 82.38 323 ALA A C 1
ATOM 2521 O O . ALA A 1 323 ? -29.586 -19.448 18.460 1.00 82.38 323 ALA A O 1
ATOM 2522 N N . VAL A 1 324 ? -31.531 -18.714 19.322 1.00 83.69 324 VAL A N 1
ATOM 2523 C CA . VAL A 1 324 ? -31.939 -20.009 19.885 1.00 83.69 324 VAL A CA 1
ATOM 2524 C C . VAL A 1 324 ? -32.292 -20.991 18.768 1.00 83.69 324 VAL A C 1
ATOM 2526 O O . VAL A 1 324 ? -31.838 -22.135 18.798 1.00 83.69 324 VAL A O 1
ATOM 2529 N N . ARG A 1 325 ? -33.050 -20.543 17.759 1.00 82.25 325 ARG A N 1
ATOM 2530 C CA . ARG A 1 325 ? -33.499 -21.377 16.633 1.00 82.25 325 ARG A CA 1
ATOM 2531 C C . ARG A 1 325 ? -32.334 -21.914 15.805 1.00 82.25 325 ARG A C 1
ATOM 2533 O O . ARG A 1 325 ? -32.312 -23.094 15.473 1.00 82.25 325 ARG A O 1
ATOM 2540 N N . GLN A 1 326 ? -31.357 -21.064 15.506 1.00 79.56 326 GLN A N 1
ATOM 2541 C CA . GLN A 1 326 ? -30.201 -21.406 14.676 1.00 79.56 326 GLN A CA 1
ATOM 2542 C C . GLN A 1 326 ? -28.985 -21.850 15.492 1.00 79.56 326 GLN A C 1
ATOM 2544 O O . GLN A 1 326 ? -27.939 -22.137 14.917 1.00 79.56 326 GLN A O 1
ATOM 2549 N N . ARG A 1 327 ? -29.106 -21.884 16.829 1.00 74.12 327 ARG A N 1
ATOM 2550 C CA . ARG A 1 327 ? -27.993 -22.115 17.762 1.00 74.12 327 ARG A CA 1
ATOM 2551 C C . ARG A 1 327 ? -26.785 -21.243 17.413 1.00 74.12 327 ARG A C 1
ATOM 2553 O O . ARG A 1 327 ? -25.665 -21.734 17.344 1.00 74.12 327 ARG A O 1
ATOM 2560 N N . SER A 1 328 ? -27.038 -19.959 17.160 1.00 76.75 328 SER A N 1
ATOM 2561 C CA . SER A 1 328 ? -26.033 -18.977 16.754 1.00 76.75 328 SER A CA 1
ATOM 2562 C C . SER A 1 328 ? -25.759 -18.003 17.902 1.00 76.75 328 SER A C 1
ATOM 2564 O O . SER A 1 328 ? -26.528 -17.062 18.117 1.00 76.75 328 SER A O 1
ATOM 2566 N N . PRO A 1 329 ? -24.655 -18.186 18.644 1.00 69.69 329 PRO A N 1
ATOM 2567 C CA . PRO A 1 329 ? -24.254 -17.295 19.731 1.00 69.69 329 PRO A CA 1
ATOM 2568 C C . PRO A 1 329 ? -24.024 -15.860 19.245 1.00 69.69 329 PRO A C 1
ATOM 2570 O O . PRO A 1 329 ? -24.291 -14.912 19.980 1.00 69.69 329 PRO A O 1
ATOM 2573 N N . ALA A 1 330 ? -23.626 -15.685 17.980 1.00 69.81 330 ALA A N 1
ATOM 2574 C CA . ALA A 1 330 ? -23.486 -14.377 17.347 1.00 69.81 330 ALA A CA 1
ATOM 2575 C C . ALA A 1 330 ? -24.808 -13.589 17.340 1.00 69.81 330 ALA A C 1
ATOM 2577 O O . ALA A 1 330 ? -24.819 -12.421 17.717 1.00 69.81 330 ALA A O 1
ATOM 2578 N N . LEU A 1 331 ? -25.937 -14.222 17.001 1.00 76.44 331 LEU A N 1
ATOM 2579 C CA . LEU A 1 331 ? -27.256 -13.575 17.041 1.00 76.44 331 LEU A CA 1
ATOM 2580 C C . LEU A 1 331 ? -27.676 -13.192 18.472 1.00 76.44 331 LEU A C 1
ATOM 2582 O O . LEU A 1 331 ? -28.284 -12.139 18.667 1.00 76.44 331 LEU A O 1
ATOM 2586 N N . SER A 1 332 ? -27.291 -13.981 19.482 1.00 74.44 332 SER A N 1
ATOM 2587 C CA . SER A 1 332 ? -27.513 -13.635 20.895 1.00 74.44 332 SER A CA 1
ATOM 2588 C C . SER A 1 332 ? -26.725 -12.393 21.306 1.00 74.44 332 SER A C 1
ATOM 2590 O O . SER A 1 332 ? -27.229 -11.563 22.062 1.00 74.44 332 SER A O 1
ATOM 2592 N N . VAL A 1 333 ? -25.500 -12.237 20.793 1.00 70.50 333 VAL A N 1
ATOM 2593 C CA . VAL A 1 333 ? -24.694 -11.028 21.012 1.00 70.50 333 VAL A CA 1
ATOM 2594 C C . VAL A 1 333 ? -25.348 -9.824 20.346 1.00 70.50 333 VAL A C 1
ATOM 2596 O O . VAL A 1 333 ? -25.536 -8.805 21.002 1.00 70.50 333 VAL A O 1
ATOM 2599 N N . LEU A 1 334 ? -25.775 -9.954 19.088 1.00 73.81 334 LEU A N 1
ATOM 2600 C CA . LEU A 1 334 ? -26.486 -8.892 18.367 1.00 73.81 334 LEU A CA 1
ATOM 2601 C C . LEU A 1 334 ? -27.756 -8.451 19.116 1.00 73.81 334 LEU A C 1
ATOM 2603 O O . LEU A 1 334 ? -28.020 -7.255 19.246 1.00 73.81 334 LEU A O 1
ATOM 2607 N N . ALA A 1 335 ? -28.505 -9.409 19.670 1.00 79.75 335 ALA A N 1
ATOM 2608 C CA . ALA A 1 335 ? -29.672 -9.146 20.502 1.00 79.75 335 ALA A CA 1
ATOM 2609 C C . ALA A 1 335 ? -29.324 -8.357 21.776 1.00 79.75 335 ALA A C 1
ATOM 2611 O O . ALA A 1 335 ? -29.939 -7.327 22.052 1.00 79.75 335 ALA A O 1
ATOM 2612 N N . ALA A 1 336 ? -28.323 -8.808 22.537 1.00 73.88 336 ALA A N 1
ATOM 2613 C CA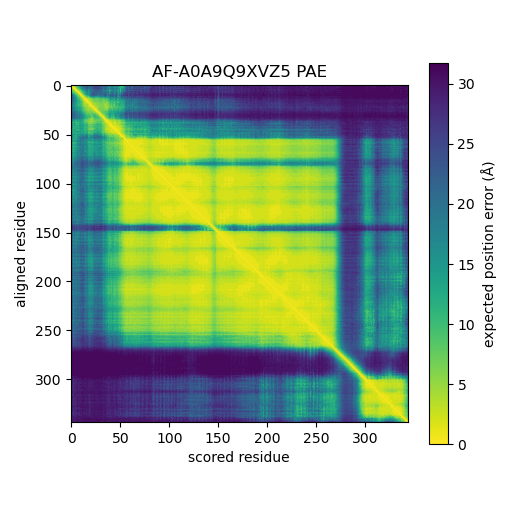 . ALA A 1 336 ? -27.901 -8.153 23.775 1.00 73.88 336 ALA A CA 1
ATOM 2614 C C . ALA A 1 336 ? -27.370 -6.732 23.522 1.00 73.88 336 ALA A C 1
ATOM 2616 O O . ALA A 1 336 ? -27.717 -5.794 24.240 1.00 73.88 336 ALA A O 1
ATOM 2617 N N . CYS A 1 337 ? -26.599 -6.543 22.452 1.00 67.00 337 CYS A N 1
ATOM 2618 C CA . CYS A 1 337 ? -26.097 -5.237 22.044 1.00 67.00 337 CYS A CA 1
ATOM 2619 C C . CYS A 1 337 ? -27.225 -4.247 21.701 1.00 67.00 337 CYS A C 1
ATOM 2621 O O . CYS A 1 337 ? -27.151 -3.076 22.074 1.00 67.00 337 CYS A O 1
ATOM 2623 N N . HIS A 1 338 ? -28.295 -4.708 21.043 1.00 67.19 338 HIS A N 1
ATOM 2624 C CA . HIS A 1 338 ? -29.474 -3.880 20.765 1.00 67.19 338 HIS A CA 1
ATOM 2625 C C . HIS A 1 338 ? -30.214 -3.442 22.034 1.00 67.19 338 HIS A C 1
ATOM 2627 O O . HIS A 1 338 ? -30.795 -2.359 22.058 1.00 67.19 338 HIS A O 1
ATOM 2633 N N . GLN A 1 339 ? -30.198 -4.267 23.083 1.00 65.44 339 GLN A N 1
ATOM 2634 C CA . GLN A 1 339 ? -30.855 -3.955 24.349 1.00 65.44 339 GLN A CA 1
ATOM 2635 C C . GLN A 1 339 ? -30.084 -2.905 25.165 1.00 65.44 339 GLN A C 1
ATOM 2637 O O . GLN A 1 339 ? -30.705 -2.081 25.829 1.00 65.44 339 GLN A O 1
ATOM 2642 N N . VAL A 1 340 ? -28.749 -2.910 25.102 1.00 56.19 340 VAL A N 1
ATOM 2643 C CA . VAL A 1 340 ? -27.888 -1.980 25.859 1.00 56.19 340 VAL A CA 1
ATOM 2644 C C . VAL A 1 340 ? -27.825 -0.583 25.221 1.00 56.19 340 VAL A C 1
ATOM 2646 O O . VAL A 1 340 ? -27.624 0.400 25.927 1.00 56.19 340 VAL A O 1
ATOM 2649 N N . CYS A 1 341 ? -28.028 -0.468 23.904 1.00 45.47 341 CYS A N 1
ATOM 2650 C CA . CYS A 1 341 ? -28.031 0.815 23.187 1.00 45.47 341 CYS A CA 1
ATOM 2651 C C . CYS A 1 341 ? -29.398 1.530 23.139 1.00 45.47 341 CYS A C 1
ATOM 2653 O O . CYS A 1 341 ? -29.464 2.651 22.637 1.00 45.47 341 CYS A O 1
ATOM 2655 N N . ALA A 1 342 ? -30.483 0.919 23.626 1.00 38.34 342 ALA A N 1
ATOM 2656 C CA . ALA A 1 342 ? -31.780 1.587 23.716 1.00 38.34 342 ALA A CA 1
ATOM 2657 C C . ALA A 1 342 ? -31.820 2.473 24.979 1.00 38.34 342 ALA A C 1
ATOM 2659 O O . ALA A 1 342 ? -31.613 1.946 26.074 1.00 38.34 342 ALA A O 1
ATOM 2660 N N . PRO A 1 343 ? -32.066 3.794 24.872 1.00 34.62 343 PRO A N 1
ATOM 2661 C CA . PRO A 1 343 ? -32.266 4.617 26.058 1.00 34.62 343 PRO A CA 1
ATOM 2662 C C . PRO A 1 343 ? -33.517 4.126 26.798 1.00 34.62 343 PRO A C 1
ATOM 2664 O O . PRO A 1 343 ? -34.533 3.825 26.170 1.00 34.62 343 PRO A O 1
ATOM 2667 N N . THR A 1 344 ? -33.412 4.013 28.122 1.00 36.66 344 THR A N 1
ATOM 2668 C CA . THR A 1 344 ? -34.560 3.839 29.027 1.00 36.66 344 THR A CA 1
ATOM 2669 C C . THR A 1 344 ? -35.527 5.002 28.935 1.00 36.66 344 THR A C 1
ATOM 2671 O O . THR A 1 344 ? -35.016 6.147 28.885 1.00 36.66 344 THR A O 1
#

Solvent-accessible surface area (backbone atoms only — not comparable to full-atom values): 19960 Å² total; per-residue (Å²): 119,89,63,74,64,84,80,87,79,90,83,68,85,85,59,68,42,74,52,63,34,38,41,91,84,48,90,62,40,53,99,84,44,51,72,62,72,94,51,91,81,37,67,72,52,40,77,74,58,45,51,84,64,77,80,48,32,65,51,30,22,72,67,43,32,26,71,60,15,49,54,42,38,47,65,76,62,46,71,86,47,93,53,58,69,62,52,52,52,51,52,40,52,50,31,45,46,54,18,45,61,36,46,88,39,62,54,27,29,52,13,24,43,50,35,23,50,74,72,72,40,85,40,62,64,54,54,50,53,38,51,46,54,52,45,34,48,50,43,54,54,72,75,46,92,54,81,82,46,50,64,54,54,48,50,56,48,31,54,45,36,52,37,46,67,74,63,38,59,66,50,48,53,56,49,46,57,47,39,56,50,32,50,51,51,53,31,58,76,70,69,48,56,70,49,40,72,72,36,50,62,62,52,45,55,57,37,52,50,16,62,76,63,76,45,80,62,67,57,62,56,49,40,42,7,23,67,70,66,31,59,66,56,27,53,54,50,43,58,78,65,65,54,56,68,72,57,51,55,61,42,41,66,54,28,58,73,70,58,27,54,42,54,53,52,45,62,62,77,67,59,97,74,81,79,82,77,90,73,90,76,92,78,83,84,82,93,80,86,81,82,92,72,86,75,78,73,75,80,74,55,68,67,58,54,54,55,60,18,72,78,41,100,51,35,31,60,48,27,36,52,50,12,64,74,64,70,32,61,56,35,39,38,56,12,54,53,51,59,72,72,51,82,130